Protein AF-E4Z6C3-F1 (afdb_monomer_lite)

Structure (mmCIF, N/CA/C/O backbone):
data_AF-E4Z6C3-F1
#
_entry.id   AF-E4Z6C3-F1
#
loop_
_atom_site.group_PDB
_atom_site.id
_atom_site.type_symbol
_atom_site.label_atom_id
_atom_site.label_alt_id
_atom_site.label_comp_id
_atom_site.label_asym_id
_atom_site.label_entity_id
_atom_site.label_seq_id
_atom_site.pdbx_PDB_ins_code
_atom_site.Cartn_x
_atom_site.Cartn_y
_atom_site.Cartn_z
_atom_site.occupancy
_atom_site.B_iso_or_equiv
_atom_site.auth_seq_id
_atom_site.auth_comp_id
_atom_site.auth_asym_id
_atom_site.auth_atom_id
_atom_site.pdbx_PDB_model_num
ATOM 1 N N . ALA A 1 1 ? -30.823 -21.847 4.954 1.00 68.62 1 ALA A N 1
ATOM 2 C CA . ALA A 1 1 ? -29.746 -21.464 4.025 1.00 68.62 1 ALA A CA 1
ATOM 3 C C . ALA A 1 1 ? -28.559 -22.384 4.267 1.00 68.62 1 ALA A C 1
ATOM 5 O O . ALA A 1 1 ? -28.197 -22.596 5.423 1.00 68.62 1 ALA A O 1
ATOM 6 N N . THR A 1 2 ? -28.013 -22.983 3.214 1.00 79.25 2 THR A N 1
ATOM 7 C CA . THR A 1 2 ? -26.765 -23.749 3.271 1.00 79.25 2 THR A CA 1
ATOM 8 C C . THR A 1 2 ? -25.576 -22.808 3.513 1.00 79.25 2 THR A C 1
ATOM 10 O O . THR A 1 2 ? -25.702 -21.586 3.411 1.00 79.25 2 THR A O 1
ATOM 13 N N . LYS A 1 3 ? -24.405 -23.364 3.854 1.00 75.31 3 LYS A N 1
ATOM 14 C CA . LYS A 1 3 ? -23.158 -22.588 3.976 1.00 75.31 3 LYS A CA 1
ATOM 15 C C . LYS A 1 3 ? -22.870 -21.814 2.685 1.00 75.31 3 LYS A C 1
ATOM 17 O O . LYS A 1 3 ? -22.516 -20.640 2.748 1.00 75.31 3 LYS A O 1
ATOM 22 N N . ASP A 1 4 ? -23.067 -22.458 1.541 1.00 75.88 4 ASP A N 1
ATOM 23 C CA . ASP A 1 4 ? -22.770 -21.872 0.238 1.00 75.88 4 ASP A CA 1
ATOM 24 C C . ASP A 1 4 ? -23.760 -20.761 -0.132 1.00 75.88 4 ASP A C 1
ATOM 26 O O . ASP A 1 4 ? -23.324 -19.736 -0.652 1.00 75.88 4 ASP A O 1
ATOM 30 N N . ASP A 1 5 ? -25.039 -20.879 0.250 1.00 78.25 5 ASP A N 1
ATOM 31 C CA . ASP A 1 5 ? -26.031 -19.805 0.066 1.00 78.25 5 ASP A CA 1
ATOM 32 C C . ASP A 1 5 ? -25.623 -18.529 0.820 1.00 78.25 5 ASP A C 1
ATOM 34 O O . ASP A 1 5 ? -25.708 -17.421 0.293 1.00 78.25 5 ASP A O 1
ATOM 38 N N . ILE A 1 6 ? -25.153 -18.677 2.065 1.00 76.25 6 ILE A N 1
ATOM 39 C CA . ILE A 1 6 ? -24.747 -17.548 2.915 1.00 76.25 6 ILE A CA 1
ATOM 40 C C . ILE A 1 6 ? -23.485 -16.885 2.350 1.00 76.25 6 ILE A C 1
ATOM 42 O O . ILE A 1 6 ? -23.424 -15.661 2.235 1.00 76.25 6 ILE A O 1
ATOM 46 N N . LEU A 1 7 ? -22.484 -17.688 1.971 1.00 76.06 7 LEU A N 1
ATOM 47 C CA . LEU A 1 7 ? -21.234 -17.183 1.397 1.00 76.06 7 LEU A CA 1
ATOM 48 C C . LEU A 1 7 ? -21.455 -16.495 0.045 1.00 76.06 7 LEU A C 1
ATOM 50 O O . LEU A 1 7 ? -20.790 -15.500 -0.250 1.00 76.06 7 LEU A O 1
ATOM 54 N N . HIS A 1 8 ? -22.372 -17.020 -0.769 1.00 78.25 8 HIS A N 1
ATOM 55 C CA . HIS A 1 8 ? -22.728 -16.438 -2.055 1.00 78.25 8 HIS A CA 1
ATOM 56 C C . HIS A 1 8 ? -23.435 -15.090 -1.887 1.00 78.25 8 HIS A C 1
ATOM 58 O O . HIS A 1 8 ? -22.993 -14.109 -2.481 1.00 78.25 8 HIS A O 1
ATOM 64 N N . ASN A 1 9 ? -24.449 -15.014 -1.020 1.00 74.25 9 ASN A N 1
ATOM 65 C CA . ASN A 1 9 ? -25.224 -13.787 -0.804 1.00 74.25 9 ASN A CA 1
ATOM 66 C C . ASN A 1 9 ? -24.396 -12.641 -0.206 1.00 74.25 9 ASN A C 1
ATOM 68 O O . ASN A 1 9 ? -24.657 -11.479 -0.496 1.00 74.25 9 ASN A O 1
ATOM 72 N N . LEU A 1 10 ? -23.377 -12.952 0.597 1.00 71.38 10 LEU A N 1
ATOM 73 C CA . LEU A 1 10 ? -22.497 -11.941 1.190 1.00 71.38 10 LEU A CA 1
ATOM 74 C C . LEU A 1 10 ? -21.319 -11.542 0.279 1.00 71.38 10 LEU A C 1
ATOM 76 O O . LEU A 1 10 ? -20.519 -10.691 0.657 1.00 71.38 10 LEU A O 1
ATOM 80 N N . SER A 1 11 ? -21.186 -12.138 -0.914 1.00 75.50 11 SER A N 1
ATOM 81 C CA . SER A 1 11 ? -20.112 -11.841 -1.881 1.00 75.50 11 SER A CA 1
ATOM 82 C C . SER A 1 11 ? -18.682 -11.955 -1.317 1.00 75.50 11 SER A C 1
ATOM 84 O O . SER A 1 11 ? -17.766 -11.282 -1.778 1.00 75.50 11 SER A O 1
ATOM 86 N N . VAL A 1 12 ? -18.447 -12.834 -0.334 1.00 71.19 12 VAL A N 1
ATOM 87 C CA . VAL A 1 12 ? -17.178 -12.881 0.436 1.00 71.19 12 VAL A CA 1
ATOM 88 C C . VAL A 1 12 ? -16.097 -13.767 -0.219 1.00 71.19 12 VAL A C 1
ATOM 90 O O . VAL A 1 12 ? -15.063 -14.043 0.390 1.00 71.19 12 VAL A O 1
ATOM 93 N N . ARG A 1 13 ? -16.304 -14.244 -1.456 1.00 70.12 13 ARG A N 1
ATOM 94 C CA . ARG A 1 13 ? -15.461 -15.279 -2.092 1.00 70.12 13 ARG A CA 1
ATOM 95 C C . ARG A 1 13 ? -13.977 -14.889 -2.161 1.00 70.12 13 ARG A C 1
ATOM 97 O O . ARG A 1 13 ? -13.629 -13.802 -2.604 1.00 70.12 13 ARG A O 1
ATOM 104 N N . GLY A 1 14 ? -13.104 -15.813 -1.762 1.00 70.81 14 GLY A N 1
ATOM 105 C CA . GLY A 1 14 ? -11.647 -15.703 -1.872 1.00 70.81 14 GLY A CA 1
ATOM 106 C C . GLY A 1 14 ? -10.966 -14.833 -0.811 1.00 70.81 14 GLY A C 1
ATOM 107 O O . GLY A 1 14 ? -9.750 -14.680 -0.860 1.00 70.81 14 GLY A O 1
ATOM 108 N N . SER A 1 15 ? -11.707 -14.272 0.150 1.00 74.44 15 SER A N 1
ATOM 109 C CA . SER A 1 15 ? -11.142 -13.422 1.208 1.00 74.44 15 SER A CA 1
ATOM 110 C C . SER A 1 15 ? -10.954 -14.174 2.534 1.00 74.44 15 SER A C 1
ATOM 112 O O . SER A 1 15 ? -11.618 -15.181 2.792 1.00 74.44 15 SER A O 1
ATOM 114 N N . HIS A 1 16 ? -10.115 -13.646 3.434 1.00 75.62 16 HIS A N 1
ATOM 115 C CA . HIS A 1 16 ? -10.041 -14.115 4.828 1.00 75.62 16 HIS A CA 1
ATOM 116 C C . HIS A 1 16 ? -11.410 -14.087 5.532 1.00 75.62 16 HIS A C 1
ATOM 118 O O . HIS A 1 16 ? -11.692 -14.947 6.365 1.00 75.62 16 HIS A O 1
ATOM 124 N N . GLY A 1 17 ? -12.308 -13.179 5.128 1.00 75.38 17 GLY A N 1
ATOM 125 C CA . GLY A 1 17 ? -13.693 -13.147 5.597 1.00 75.38 17 GLY A CA 1
ATOM 126 C C . GLY A 1 17 ? -14.476 -14.428 5.281 1.00 75.38 17 GLY A C 1
ATOM 127 O O . GLY A 1 17 ? -15.324 -14.827 6.074 1.00 75.38 17 GLY A O 1
ATOM 128 N N . GLN A 1 18 ? -14.168 -15.125 4.178 1.00 81.25 18 GLN A N 1
ATOM 129 C CA . GLN A 1 18 ? -14.834 -16.383 3.820 1.00 81.25 18 GLN A CA 1
ATOM 130 C C . GLN A 1 18 ? -14.448 -17.502 4.782 1.00 81.25 18 GLN A C 1
ATOM 132 O O . GLN A 1 18 ? -15.316 -18.240 5.246 1.00 81.25 18 GLN A O 1
ATOM 137 N N . GLN A 1 19 ? -13.151 -17.630 5.072 1.00 80.56 19 GLN A N 1
ATOM 138 C CA . GLN A 1 19 ? -12.641 -18.615 6.027 1.00 80.56 19 GLN A CA 1
ATOM 139 C C . GLN A 1 19 ? -13.213 -18.340 7.417 1.00 80.56 19 GLN A C 1
ATOM 141 O O . GLN A 1 19 ? -13.703 -19.248 8.079 1.00 80.56 19 GLN A O 1
ATOM 146 N N . TYR A 1 20 ? -13.250 -17.066 7.804 1.00 80.25 20 TYR A N 1
ATOM 147 C CA . TYR A 1 20 ? -13.787 -16.636 9.084 1.00 80.25 20 TYR A CA 1
ATOM 148 C C . TYR A 1 20 ? -15.278 -16.964 9.244 1.00 80.25 20 TYR A C 1
ATOM 150 O O . TYR A 1 20 ? -15.690 -17.603 10.213 1.00 80.25 20 TYR A O 1
ATOM 158 N N . LEU A 1 21 ? -16.092 -16.588 8.257 1.00 83.12 21 LEU A N 1
ATOM 159 C CA . LEU A 1 21 ? -17.524 -16.862 8.257 1.00 83.12 21 LEU A CA 1
ATOM 160 C C . LEU A 1 21 ? -17.819 -18.366 8.191 1.00 83.12 21 LEU A C 1
ATOM 162 O O . LEU A 1 21 ? -18.737 -18.843 8.855 1.00 83.12 21 LEU A O 1
ATOM 166 N N . ALA A 1 22 ? -17.018 -19.132 7.446 1.00 84.00 22 ALA A N 1
ATOM 167 C CA . ALA A 1 22 ? -17.106 -20.587 7.446 1.00 84.00 22 ALA A CA 1
ATOM 168 C C . ALA A 1 22 ? -16.862 -21.171 8.847 1.00 84.00 22 ALA A C 1
ATOM 170 O O . ALA A 1 22 ? -17.633 -22.029 9.279 1.00 84.00 22 ALA A O 1
ATOM 171 N N . SER A 1 23 ? -15.852 -20.676 9.564 1.00 83.69 23 SER A N 1
ATOM 172 C CA . SER A 1 23 ? -15.547 -21.098 10.934 1.00 83.69 23 SER A CA 1
ATOM 173 C C . SER A 1 23 ? -16.640 -20.698 11.926 1.00 83.69 23 SER A C 1
ATOM 175 O O . SER A 1 23 ? -17.006 -21.505 12.777 1.00 83.69 23 SER A O 1
ATOM 177 N N . LEU A 1 24 ? -17.242 -19.512 11.779 1.00 84.00 24 LEU A N 1
ATOM 178 C CA . LEU A 1 24 ? -18.398 -19.100 12.583 1.00 84.00 24 LEU A CA 1
ATOM 179 C C . LEU A 1 24 ? -19.625 -19.990 12.349 1.00 84.00 24 LEU A C 1
ATOM 181 O O . LEU A 1 24 ? -20.312 -20.352 13.304 1.00 84.00 24 LEU A O 1
ATOM 185 N N . ILE A 1 25 ? -19.909 -20.349 11.094 1.00 85.12 25 ILE A N 1
ATOM 186 C CA . ILE A 1 25 ? -21.015 -21.254 10.752 1.00 85.12 25 ILE A CA 1
ATOM 187 C C . ILE A 1 25 ? -20.783 -22.633 11.378 1.00 85.12 25 ILE A C 1
ATOM 189 O O . ILE A 1 25 ? -21.718 -23.215 11.928 1.00 85.12 25 ILE A O 1
ATOM 193 N N . GLU A 1 26 ? -19.550 -23.137 11.337 1.00 85.38 26 GLU A N 1
ATOM 194 C CA . GLU A 1 26 ? -19.209 -24.417 11.959 1.00 85.38 26 GLU A CA 1
ATOM 195 C C . GLU A 1 26 ? -19.322 -24.352 13.486 1.00 85.38 26 GLU A C 1
ATOM 197 O O . GLU A 1 26 ? -19.966 -25.199 14.101 1.00 85.38 26 GLU A O 1
ATOM 202 N N . LEU A 1 27 ? -18.824 -23.277 14.101 1.00 82.56 27 LEU A N 1
ATOM 203 C CA . LEU A 1 27 ? -18.981 -23.038 15.533 1.00 82.56 27 LEU A CA 1
ATOM 204 C C . LEU A 1 27 ? -20.464 -22.980 15.939 1.00 82.56 27 LEU A C 1
ATOM 206 O O . LEU A 1 27 ? -20.856 -23.567 16.945 1.00 82.56 27 LEU A O 1
ATOM 210 N N . LYS A 1 28 ? -21.321 -22.346 15.130 1.00 86.06 28 LYS A N 1
ATOM 211 C CA . LYS A 1 28 ? -22.776 -22.316 15.348 1.00 86.06 28 LYS A CA 1
ATOM 212 C C . LYS A 1 28 ? -23.411 -23.705 15.259 1.00 86.06 28 LYS A C 1
ATOM 214 O O . LYS A 1 28 ? -24.364 -23.962 15.993 1.00 86.06 28 LYS A O 1
ATOM 219 N N . ARG A 1 29 ? -22.897 -24.614 14.423 1.00 84.62 29 ARG A N 1
ATOM 220 C CA . ARG A 1 29 ? -23.359 -26.015 14.390 1.00 84.62 29 ARG A CA 1
ATOM 221 C C . ARG A 1 29 ? -23.018 -26.746 15.685 1.00 84.62 29 ARG A C 1
ATOM 223 O O . ARG A 1 29 ? -23.882 -27.433 16.225 1.00 84.62 29 ARG A O 1
ATOM 230 N N . VAL A 1 30 ? -21.808 -26.544 16.208 1.00 82.88 30 VAL A N 1
ATOM 231 C CA . VAL A 1 30 ? -21.365 -27.134 17.484 1.00 82.88 30 VAL A CA 1
ATOM 232 C C . VAL A 1 30 ? -22.174 -26.575 18.660 1.00 82.88 30 VAL A C 1
ATOM 234 O O . VAL A 1 30 ? -22.659 -27.331 19.500 1.00 82.88 30 VAL A O 1
ATOM 237 N N . MET A 1 31 ? -22.380 -25.257 18.694 1.00 80.06 31 MET A N 1
ATOM 238 C CA . MET A 1 31 ? -23.023 -24.546 19.808 1.00 80.06 31 MET A CA 1
ATOM 239 C C . MET A 1 31 ? -24.562 -24.547 19.756 1.00 80.06 31 MET A C 1
ATOM 241 O O . MET A 1 31 ? -25.207 -24.116 20.715 1.00 80.06 31 MET A O 1
ATOM 245 N N . LYS A 1 32 ? -25.164 -25.020 18.654 1.00 88.69 32 LYS A N 1
ATOM 246 C CA . LYS A 1 32 ? -26.620 -25.122 18.438 1.00 88.69 32 LYS A CA 1
ATOM 247 C C . LYS A 1 32 ? -27.360 -23.829 18.815 1.00 88.69 32 LYS A C 1
ATOM 249 O O . LYS A 1 32 ? -26.956 -22.740 18.402 1.00 88.69 32 LYS A O 1
ATOM 254 N N . ASP A 1 33 ? -28.455 -23.920 19.565 1.00 83.44 33 ASP A N 1
ATOM 255 C CA . ASP A 1 33 ? -29.375 -22.814 19.866 1.00 83.44 33 ASP A CA 1
ATOM 256 C C . ASP A 1 33 ? -28.797 -21.756 20.813 1.00 83.44 33 ASP A C 1
ATOM 258 O O . ASP A 1 33 ? -29.340 -20.655 20.921 1.00 83.44 33 ASP A O 1
ATOM 262 N N . ASN A 1 34 ? -27.649 -22.038 21.434 1.00 84.12 34 ASN A N 1
ATOM 263 C CA . ASN A 1 34 ? -27.008 -21.113 22.363 1.00 84.12 34 ASN A CA 1
ATOM 264 C C . ASN A 1 34 ? -26.248 -19.988 21.659 1.00 84.12 34 ASN A C 1
ATOM 266 O O . ASN A 1 34 ? -25.912 -19.003 22.302 1.00 84.12 34 ASN A O 1
ATOM 270 N N . MET A 1 35 ? -25.986 -20.089 20.356 1.00 87.31 35 MET A N 1
ATOM 271 C CA . MET A 1 35 ? -25.223 -19.082 19.615 1.00 87.31 35 MET A CA 1
ATOM 272 C C . MET A 1 35 ? -26.109 -18.338 18.617 1.00 87.31 35 MET A C 1
ATOM 274 O O . MET A 1 35 ? -26.892 -18.938 17.897 1.00 87.31 35 MET A O 1
ATOM 278 N N . LYS A 1 36 ? -25.977 -17.026 18.503 1.00 88.06 36 LYS A N 1
ATOM 279 C CA . LYS A 1 36 ? -26.636 -16.203 17.491 1.00 88.06 36 LYS A CA 1
ATOM 280 C C . LYS A 1 36 ? -25.559 -15.406 16.773 1.00 88.06 36 LYS A C 1
ATOM 282 O O . LYS A 1 36 ? -24.744 -14.755 17.414 1.00 88.06 36 LYS A O 1
ATOM 287 N N . ILE A 1 37 ? -25.545 -15.479 15.447 1.00 85.62 37 ILE A N 1
ATOM 288 C CA . ILE A 1 37 ? -24.620 -14.711 14.613 1.00 85.62 37 ILE A CA 1
ATOM 289 C C . ILE A 1 37 ? -25.415 -13.569 13.993 1.00 85.62 37 ILE A C 1
ATOM 291 O O . ILE A 1 37 ? -26.421 -13.800 13.325 1.00 85.62 37 ILE A O 1
ATOM 295 N N . LEU A 1 38 ? -24.968 -12.347 14.238 1.00 85.00 38 LEU A N 1
ATOM 296 C CA . LEU A 1 38 ? -25.460 -11.128 13.619 1.00 85.00 38 LEU A CA 1
ATOM 297 C C . LEU A 1 38 ? -24.371 -10.635 12.665 1.00 85.00 38 LEU A C 1
ATOM 299 O O . LEU A 1 38 ? -23.229 -10.433 13.078 1.00 85.00 38 LEU A O 1
ATOM 303 N N . VAL A 1 39 ? -24.719 -10.467 11.393 1.00 81.19 39 VAL A N 1
ATOM 304 C CA . VAL A 1 39 ? -23.825 -9.892 10.384 1.00 81.19 39 VAL A CA 1
ATOM 305 C C . VAL A 1 39 ? -24.268 -8.455 10.157 1.00 81.19 39 VAL A C 1
ATOM 307 O O . VAL A 1 39 ? -25.393 -8.217 9.722 1.00 81.19 39 VAL A O 1
ATOM 310 N N . CYS A 1 40 ? -23.404 -7.503 10.485 1.00 79.69 40 CYS A N 1
ATOM 311 C CA . CYS A 1 40 ? -23.631 -6.086 10.258 1.00 79.69 40 CYS A CA 1
ATOM 312 C C . CYS A 1 40 ? -22.777 -5.652 9.068 1.00 79.69 40 CYS A C 1
ATOM 314 O O . CYS A 1 40 ? -21.553 -5.750 9.114 1.00 79.69 40 CYS A O 1
ATOM 316 N N . CYS A 1 41 ? -23.428 -5.187 8.008 1.00 73.19 41 CYS A N 1
ATOM 317 C CA . CYS A 1 41 ? -22.760 -4.574 6.866 1.00 73.19 41 CYS A CA 1
ATOM 318 C C . CYS A 1 41 ? -22.892 -3.065 7.040 1.00 73.19 41 CYS A C 1
ATOM 320 O O . CYS A 1 41 ? -24.003 -2.582 7.266 1.00 73.19 41 CYS A O 1
ATOM 322 N N . THR A 1 42 ? -21.784 -2.333 6.988 1.00 72.06 42 THR A N 1
ATOM 323 C CA . THR A 1 42 ? -21.841 -0.873 6.915 1.00 72.06 42 THR A CA 1
ATOM 324 C C . THR A 1 42 ? -21.537 -0.470 5.486 1.00 72.06 42 THR A C 1
ATOM 326 O O . THR A 1 42 ? -20.404 -0.636 5.024 1.00 72.06 42 THR A O 1
ATOM 329 N N . ASP A 1 43 ? -22.551 0.041 4.799 1.00 54.06 43 ASP A N 1
ATOM 330 C CA . ASP A 1 43 ? -22.363 0.698 3.515 1.00 54.06 43 ASP A CA 1
ATOM 331 C C . ASP A 1 43 ? -21.734 2.075 3.794 1.00 54.06 43 ASP A C 1
ATOM 333 O O . ASP A 1 43 ? -22.265 2.855 4.581 1.00 54.06 43 ASP A O 1
ATOM 337 N N . ASP A 1 44 ? -20.574 2.334 3.189 1.00 53.47 44 ASP A N 1
ATOM 338 C CA . ASP A 1 44 ? -19.871 3.622 3.144 1.00 53.47 44 ASP A CA 1
ATOM 339 C C . ASP A 1 44 ? -19.419 4.274 4.470 1.00 53.47 44 ASP A C 1
ATOM 341 O O . ASP A 1 44 ? -20.139 5.020 5.134 1.00 53.47 44 ASP A O 1
ATOM 345 N N . ILE A 1 45 ? -18.113 4.162 4.748 1.00 45.78 45 ILE A N 1
ATOM 346 C CA . ILE A 1 45 ? -17.370 5.148 5.549 1.00 45.78 45 ILE A CA 1
ATOM 347 C C . ILE A 1 45 ? -16.332 5.833 4.635 1.00 45.78 45 ILE A C 1
ATOM 349 O O . ILE A 1 45 ? -15.132 5.570 4.701 1.00 45.78 45 ILE A O 1
ATOM 353 N N . GLY A 1 46 ? -16.794 6.715 3.740 1.00 54.50 46 GLY A N 1
ATOM 354 C CA . GLY A 1 46 ? -15.938 7.620 2.951 1.00 54.50 46 GLY A CA 1
ATOM 355 C C . GLY A 1 46 ? -15.329 7.053 1.653 1.00 54.50 46 GLY A C 1
ATOM 356 O O . GLY A 1 46 ? -15.870 6.151 1.027 1.00 54.50 46 GLY A O 1
ATOM 357 N N . PHE A 1 47 ? -14.200 7.630 1.210 1.00 44.03 47 PHE A N 1
ATOM 358 C CA . PHE A 1 47 ? -13.596 7.415 -0.124 1.00 44.03 47 PHE A CA 1
ATOM 359 C C . PHE A 1 47 ? -13.015 6.009 -0.385 1.00 44.03 47 PHE A C 1
ATOM 361 O O . PHE A 1 47 ? -12.616 5.713 -1.513 1.00 44.03 47 PHE A O 1
ATOM 368 N N . TYR A 1 48 ? -12.969 5.127 0.615 1.00 46.03 48 TYR A N 1
ATOM 369 C CA . TYR A 1 48 ? -12.491 3.755 0.449 1.00 46.03 48 TYR A CA 1
ATOM 370 C C . TYR A 1 48 ? -13.680 2.799 0.315 1.00 46.03 48 TYR A C 1
ATOM 372 O O . TYR A 1 48 ? -14.278 2.400 1.309 1.00 46.03 48 TYR A O 1
ATOM 380 N N . ARG A 1 49 ? -13.985 2.381 -0.922 1.00 49.19 49 ARG A N 1
ATOM 381 C CA . ARG A 1 49 ? -14.971 1.327 -1.236 1.00 49.19 49 ARG A CA 1
ATOM 382 C C . ARG A 1 49 ? -14.487 -0.062 -0.796 1.00 49.19 49 ARG A C 1
ATOM 384 O O . ARG A 1 49 ? -14.236 -0.937 -1.623 1.00 49.19 49 ARG A O 1
ATOM 391 N N . LYS A 1 50 ? -14.311 -0.278 0.503 1.00 56.78 50 LYS A N 1
ATOM 392 C CA . LYS A 1 50 ? -14.223 -1.623 1.073 1.00 56.78 50 LYS A CA 1
ATOM 393 C C . LYS A 1 50 ? -15.415 -1.801 1.990 1.00 56.78 50 LYS A C 1
ATOM 395 O O . LYS A 1 50 ? -15.505 -1.120 3.003 1.00 56.78 50 LYS A O 1
ATOM 400 N N . ASN A 1 51 ? -16.302 -2.723 1.626 1.00 61.19 51 ASN A N 1
ATOM 401 C CA . ASN A 1 51 ? -17.400 -3.148 2.484 1.00 61.19 51 ASN A CA 1
ATOM 402 C C . ASN A 1 51 ? -16.806 -3.598 3.829 1.00 61.19 51 ASN A C 1
ATOM 404 O O . ASN A 1 51 ? -16.104 -4.614 3.901 1.00 61.19 51 ASN A O 1
ATOM 408 N N . GLN A 1 52 ? -17.024 -2.800 4.874 1.00 69.62 52 GLN A N 1
ATOM 409 C CA . GLN A 1 52 ? -16.706 -3.192 6.239 1.00 69.62 52 GLN A CA 1
ATOM 410 C C . GLN A 1 52 ? -17.839 -4.078 6.742 1.00 69.62 52 GLN A C 1
ATOM 412 O O . GLN A 1 52 ? -19.022 -3.736 6.654 1.00 69.62 52 GLN A O 1
ATOM 417 N N . PHE A 1 53 ? -17.457 -5.249 7.234 1.00 72.75 53 PHE A N 1
ATOM 418 C CA . PHE A 1 53 ? -18.377 -6.206 7.819 1.00 72.75 53 PHE A CA 1
ATOM 419 C C . PHE A 1 53 ? -17.977 -6.403 9.268 1.00 72.75 53 PHE A C 1
ATOM 421 O O . PHE A 1 53 ? -16.836 -6.767 9.555 1.00 72.75 53 PHE A O 1
ATOM 428 N N . PHE A 1 54 ? -18.942 -6.224 10.162 1.00 81.44 54 PHE A N 1
ATOM 429 C CA . PHE A 1 54 ? -18.793 -6.588 11.557 1.00 81.44 54 PHE A CA 1
ATOM 430 C C . PHE A 1 54 ? -19.602 -7.845 11.830 1.00 81.44 54 PHE A C 1
ATOM 432 O O . PHE A 1 54 ? -20.794 -7.918 11.519 1.00 81.44 54 PHE A O 1
ATOM 439 N N . PHE A 1 55 ? -18.968 -8.838 12.445 1.00 82.62 55 PHE A N 1
ATOM 440 C CA . PHE A 1 55 ? -19.685 -10.000 12.957 1.00 82.62 55 PHE A CA 1
ATOM 441 C C . PHE A 1 55 ? -19.879 -9.816 14.453 1.00 82.62 55 PHE A C 1
ATOM 443 O O . PHE A 1 55 ? -18.916 -9.636 15.195 1.00 82.62 55 PHE A O 1
ATOM 450 N N . ILE A 1 56 ? -21.130 -9.868 14.901 1.00 86.50 56 ILE A N 1
ATOM 451 C CA . ILE A 1 56 ? -21.466 -9.909 16.319 1.00 86.50 56 ILE A CA 1
ATOM 452 C C . ILE A 1 56 ? -21.967 -11.315 16.621 1.00 86.50 56 ILE A C 1
ATOM 454 O O . ILE A 1 56 ? -23.027 -11.733 16.158 1.00 86.50 56 ILE A O 1
ATOM 458 N N . VAL A 1 57 ? -21.199 -12.056 17.408 1.00 85.62 57 VAL A N 1
ATOM 459 C CA . VAL A 1 57 ? -21.581 -13.384 17.884 1.00 85.62 57 VAL A CA 1
ATOM 460 C C . VAL A 1 57 ? -22.082 -13.253 19.309 1.00 85.62 57 VAL A C 1
ATOM 462 O O . VAL A 1 57 ? -21.343 -12.835 20.191 1.00 85.62 57 VAL A O 1
ATOM 465 N N . GLU A 1 58 ? -23.335 -13.618 19.538 1.00 89.31 58 GLU A N 1
ATOM 466 C CA . GLU A 1 58 ? -23.959 -13.660 20.855 1.00 89.31 58 GLU A CA 1
ATOM 467 C C . GLU A 1 58 ? -24.090 -15.116 21.306 1.00 89.31 58 GLU A C 1
ATOM 469 O O . GLU A 1 58 ? -24.786 -15.899 20.669 1.00 89.31 58 GLU A O 1
ATOM 474 N N . ILE A 1 59 ? -23.443 -15.493 22.403 1.00 87.69 59 ILE A N 1
ATOM 475 C CA . ILE A 1 59 ? -23.522 -16.837 22.979 1.00 87.69 59 ILE A CA 1
ATOM 476 C C . ILE A 1 59 ? -24.238 -16.730 24.318 1.00 87.69 59 ILE A C 1
ATOM 478 O O . ILE A 1 59 ? -23.703 -16.141 25.258 1.00 87.69 59 ILE A O 1
ATOM 482 N N . LYS A 1 60 ? -25.449 -17.281 24.405 1.00 87.69 60 LYS A N 1
ATOM 483 C CA . LYS A 1 60 ? -26.155 -17.469 25.671 1.00 87.69 60 LYS A CA 1
ATOM 484 C C . LYS A 1 60 ? -25.367 -18.458 26.507 1.00 87.69 60 LYS A C 1
ATOM 486 O O . LYS A 1 60 ? -25.112 -19.569 26.049 1.00 87.69 60 LYS A O 1
ATOM 491 N N . GLU A 1 61 ? -24.985 -18.041 27.705 1.00 87.44 61 GLU A N 1
ATOM 492 C CA . GLU A 1 61 ? -24.263 -18.921 28.602 1.00 87.44 61 GLU A CA 1
ATOM 493 C C . GLU A 1 61 ? -24.494 -18.613 30.075 1.00 87.44 61 GLU A C 1
ATOM 495 O O . GLU A 1 61 ? -24.761 -17.474 30.460 1.00 87.44 61 GLU A O 1
ATOM 500 N N . THR A 1 62 ? -24.358 -19.643 30.906 1.00 85.25 62 THR A N 1
ATOM 501 C CA . THR A 1 62 ? -24.351 -19.520 32.362 1.00 85.25 62 THR A CA 1
ATOM 502 C C . THR A 1 62 ? -22.923 -19.608 32.898 1.00 85.25 62 THR A C 1
ATOM 504 O O . THR A 1 62 ? -22.300 -20.663 32.848 1.00 85.25 62 THR A O 1
ATOM 507 N N . ILE A 1 63 ? -22.408 -18.510 33.456 1.00 82.88 63 ILE A N 1
ATOM 508 C CA . ILE A 1 63 ? -21.069 -18.448 34.063 1.00 82.88 63 ILE A CA 1
ATOM 509 C C . ILE A 1 63 ? -21.228 -18.317 35.580 1.00 82.88 63 ILE A C 1
ATOM 511 O O . ILE A 1 63 ? -21.876 -17.385 36.047 1.00 82.88 63 ILE A O 1
ATOM 515 N N . CYS A 1 64 ? -20.661 -19.235 36.373 1.00 80.31 64 CYS A N 1
ATOM 516 C CA . CYS A 1 64 ? -20.813 -19.248 37.841 1.00 80.31 64 CYS A CA 1
ATOM 517 C C . CYS A 1 64 ? -22.283 -19.213 38.331 1.00 80.31 64 CYS A C 1
ATOM 519 O O . CYS A 1 64 ? -22.580 -18.580 39.341 1.00 80.31 64 CYS A O 1
ATOM 521 N N . SER A 1 65 ? -23.200 -19.912 37.651 1.00 80.88 65 SER A N 1
ATOM 522 C CA . SER A 1 65 ? -24.663 -19.870 37.896 1.00 80.88 65 SER A CA 1
ATOM 523 C C . SER A 1 65 ? -25.362 -18.567 37.482 1.00 80.88 65 SER A C 1
ATOM 525 O O . SER A 1 65 ? -26.539 -18.380 37.786 1.00 80.88 65 SER A O 1
ATOM 527 N N . PHE A 1 66 ? -24.673 -17.670 36.771 1.00 77.25 66 PHE A N 1
ATOM 528 C CA . PHE A 1 66 ? -25.249 -16.423 36.277 1.00 77.25 66 PHE A CA 1
ATOM 529 C C . PHE A 1 66 ? -25.532 -16.513 34.777 1.00 77.25 66 PHE A C 1
ATOM 531 O O . PHE A 1 66 ? -24.583 -16.576 33.989 1.00 77.25 66 PHE A O 1
ATOM 538 N N . PRO A 1 67 ? -26.812 -16.537 34.364 1.00 83.31 67 PRO A N 1
ATOM 539 C CA . PRO A 1 67 ? -27.163 -16.504 32.955 1.00 83.31 67 PRO A CA 1
ATOM 540 C C . PRO A 1 67 ? -26.796 -15.144 32.351 1.00 83.31 67 PRO A C 1
ATOM 542 O O . PRO A 1 67 ? -26.979 -14.086 32.962 1.00 83.31 67 PRO A O 1
ATOM 545 N N . GLY A 1 68 ? -26.270 -15.180 31.135 1.00 86.81 68 GLY A N 1
ATOM 546 C CA . GLY A 1 68 ? -25.888 -13.997 30.388 1.00 86.81 68 GLY A CA 1
ATOM 547 C C . GLY A 1 68 ? -25.611 -14.300 28.923 1.00 86.81 68 GLY A C 1
ATOM 548 O O . GLY A 1 68 ? -25.904 -15.379 28.408 1.00 86.81 68 GLY A O 1
ATOM 549 N N . VAL A 1 69 ? -25.056 -13.308 28.240 1.00 86.25 69 VAL A N 1
ATOM 550 C CA . VAL A 1 69 ? -24.695 -13.368 26.828 1.00 86.25 69 VAL A CA 1
ATOM 551 C C . VAL A 1 69 ? -23.251 -12.916 26.672 1.00 86.25 69 VAL A C 1
ATOM 553 O O . VAL A 1 69 ? -22.911 -11.775 26.990 1.00 86.25 69 VAL A O 1
ATOM 556 N N . ILE A 1 70 ? -22.405 -13.796 26.147 1.00 85.69 70 ILE A N 1
ATOM 557 C CA . ILE A 1 70 ? -21.077 -13.438 25.650 1.00 85.69 70 ILE A CA 1
ATOM 558 C C . ILE A 1 70 ? -21.275 -12.818 24.267 1.00 85.69 70 ILE A C 1
ATOM 560 O O . ILE A 1 70 ? -21.755 -13.492 23.360 1.00 85.69 70 ILE A O 1
ATOM 564 N N . LYS A 1 71 ? -20.925 -11.546 24.092 1.00 86.19 71 LYS A N 1
ATOM 565 C CA . LYS A 1 71 ? -20.837 -10.897 22.785 1.00 86.19 71 LYS A CA 1
ATOM 566 C C . LYS A 1 71 ? -19.389 -10.863 22.331 1.00 86.19 71 LYS A C 1
ATOM 568 O O . LYS A 1 71 ? -18.540 -10.349 23.053 1.00 86.19 71 LYS A O 1
ATOM 573 N N . MET A 1 72 ? -19.129 -11.369 21.138 1.00 86.00 72 MET A N 1
ATOM 574 C CA . MET A 1 72 ? -17.847 -11.251 20.452 1.00 86.00 72 MET A CA 1
ATOM 575 C C . MET A 1 72 ? -18.061 -10.349 19.243 1.00 86.00 72 MET A C 1
ATOM 577 O O . MET A 1 72 ? -18.977 -10.596 18.459 1.00 86.00 72 MET A O 1
ATOM 581 N N . ILE A 1 73 ? -17.262 -9.295 19.121 1.00 84.06 73 ILE A N 1
ATOM 582 C CA . ILE A 1 73 ? -17.325 -8.354 18.002 1.00 84.06 73 ILE A CA 1
ATOM 583 C C . ILE A 1 73 ? -16.058 -8.526 17.176 1.00 84.06 73 ILE A C 1
ATOM 585 O O . ILE A 1 73 ? -14.951 -8.421 17.711 1.00 84.06 73 ILE A O 1
ATOM 589 N N . PHE A 1 74 ? -16.253 -8.780 15.888 1.00 80.88 74 PHE A N 1
ATOM 590 C CA . PHE A 1 74 ? -15.198 -8.995 14.909 1.00 80.88 74 PHE A CA 1
ATOM 591 C C . PHE A 1 74 ? -15.245 -7.908 13.852 1.00 80.88 74 PHE A C 1
ATOM 593 O O . PHE A 1 74 ? -16.305 -7.684 13.271 1.00 80.88 74 PHE A O 1
ATOM 600 N N . ASP A 1 75 ? -14.101 -7.287 13.599 1.00 79.38 75 ASP A N 1
ATOM 601 C CA . ASP A 1 75 ? -13.882 -6.363 12.491 1.00 79.38 75 ASP A CA 1
ATOM 602 C C . ASP A 1 75 ? -13.152 -7.109 11.360 1.00 79.38 75 ASP A C 1
ATOM 604 O O . ASP A 1 75 ? -12.200 -7.853 11.609 1.00 79.38 75 ASP A O 1
ATOM 608 N N . ASN A 1 76 ? -13.618 -6.959 10.118 1.00 72.50 76 ASN A N 1
ATOM 609 C CA . ASN A 1 76 ? -12.995 -7.580 8.950 1.00 72.50 76 ASN A CA 1
ATOM 610 C C . ASN A 1 76 ? -11.719 -6.867 8.474 1.00 72.50 76 ASN A C 1
ATOM 612 O O . ASN A 1 76 ? -11.027 -7.400 7.608 1.00 72.50 76 ASN A O 1
ATOM 616 N N . ILE A 1 77 ? -11.416 -5.674 8.985 1.00 71.94 77 ILE A N 1
ATOM 617 C CA . ILE A 1 77 ? -10.167 -4.960 8.703 1.00 71.94 77 ILE A CA 1
ATOM 618 C C . ILE A 1 77 ? -9.082 -5.416 9.669 1.00 71.94 77 ILE A C 1
ATOM 620 O O . ILE A 1 77 ? -7.970 -5.745 9.254 1.00 71.94 77 ILE A O 1
ATOM 624 N N . GLU A 1 78 ? -9.418 -5.478 10.953 1.00 67.38 78 GLU A N 1
ATOM 625 C CA . GLU A 1 78 ? -8.499 -5.847 12.021 1.00 67.38 78 GLU A CA 1
ATOM 626 C C . GLU A 1 78 ? -8.792 -7.272 12.498 1.00 67.38 78 GLU A C 1
ATOM 628 O O . GLU A 1 78 ? -9.297 -7.491 13.598 1.00 67.38 78 GLU A O 1
ATOM 633 N N . PHE A 1 79 ? -8.407 -8.269 11.690 1.00 62.84 79 PHE A N 1
ATOM 634 C CA . PHE A 1 79 ? -8.546 -9.708 11.993 1.00 62.84 79 PHE A CA 1
ATOM 635 C C . PHE A 1 79 ? -7.890 -10.172 13.316 1.00 62.84 79 PHE A C 1
ATOM 637 O O . PHE A 1 79 ? -7.960 -11.352 13.656 1.00 62.84 79 PHE A O 1
ATOM 644 N N . HIS A 1 80 ? -7.251 -9.262 14.053 1.00 61.78 80 HIS A N 1
ATOM 645 C CA . HIS A 1 80 ? -6.554 -9.496 15.314 1.00 61.78 80 HIS A CA 1
ATOM 646 C C . HIS A 1 80 ? -7.248 -8.854 16.525 1.00 61.78 80 HIS A C 1
ATOM 648 O O . HIS A 1 80 ? -6.905 -9.191 17.657 1.00 61.78 80 HIS A O 1
ATOM 654 N N . MET A 1 81 ? -8.206 -7.934 16.337 1.00 55.84 81 MET A N 1
ATOM 655 C CA . MET A 1 81 ? -8.880 -7.295 17.468 1.00 55.84 81 MET A CA 1
ATOM 656 C C . MET A 1 81 ? -10.288 -7.855 17.645 1.00 55.84 81 MET A C 1
ATOM 658 O O . MET A 1 81 ? -11.171 -7.724 16.798 1.00 55.84 81 MET A O 1
ATOM 662 N N . HIS A 1 82 ? -10.492 -8.522 18.776 1.00 67.88 82 HIS A N 1
ATOM 663 C CA . HIS A 1 82 ? -11.757 -9.146 19.128 1.00 67.88 82 HIS A CA 1
ATOM 664 C C . HIS A 1 82 ? -12.238 -8.534 20.437 1.00 67.88 82 HIS A C 1
ATOM 666 O O . HIS A 1 82 ? -11.605 -8.683 21.481 1.00 67.88 82 HIS A O 1
ATOM 672 N N . LYS A 1 83 ? -13.360 -7.811 20.403 1.00 79.62 83 LYS A N 1
ATOM 673 C CA . LYS A 1 83 ? -13.952 -7.293 21.639 1.00 79.62 83 LYS A CA 1
ATOM 674 C C . LYS A 1 83 ? -14.878 -8.356 22.210 1.00 79.62 83 LYS A C 1
ATOM 676 O O . LYS A 1 83 ? -15.895 -8.677 21.598 1.00 79.62 83 LYS A O 1
ATOM 681 N N . PHE A 1 84 ? -14.544 -8.864 23.392 1.00 80.19 84 PHE A N 1
ATOM 682 C CA . PHE A 1 84 ? -15.433 -9.718 24.166 1.00 80.19 84 PHE A CA 1
ATOM 683 C C . PHE A 1 84 ? -16.184 -8.879 25.207 1.00 80.19 84 PHE A C 1
ATOM 685 O O . PHE A 1 84 ? -15.635 -7.996 25.866 1.00 80.19 84 PHE A O 1
ATOM 692 N N . GLN A 1 85 ? -17.477 -9.133 25.352 1.00 82.00 85 GLN A N 1
ATOM 693 C CA . GLN A 1 85 ? -18.312 -8.518 26.378 1.00 82.00 85 GLN A CA 1
ATOM 694 C C . GLN A 1 85 ? -19.175 -9.602 27.005 1.00 82.00 85 GLN A C 1
ATOM 696 O O . GLN A 1 85 ? -19.823 -10.351 26.284 1.00 82.00 85 GLN A O 1
ATOM 701 N N . PHE A 1 86 ? -19.248 -9.664 28.332 1.00 80.50 86 PHE A N 1
ATOM 702 C CA . PHE A 1 86 ? -20.263 -10.478 28.996 1.00 80.50 86 PHE A CA 1
ATOM 703 C C . PHE A 1 86 ? -21.373 -9.564 29.502 1.00 80.50 86 PHE A C 1
ATOM 705 O O . PHE A 1 86 ? -21.121 -8.623 30.260 1.00 80.50 86 PHE A O 1
ATOM 712 N N . LYS A 1 87 ? -22.601 -9.821 29.049 1.00 79.81 87 LYS A N 1
ATOM 713 C CA . LYS A 1 87 ? -23.800 -9.104 29.483 1.00 79.81 87 LYS A CA 1
ATOM 714 C C . LYS A 1 87 ? -24.638 -10.021 30.349 1.00 79.81 87 LYS A C 1
ATOM 716 O O . LYS A 1 87 ? -25.090 -11.060 29.877 1.00 79.81 87 LYS A O 1
ATOM 721 N N . PHE A 1 88 ? -24.844 -9.636 31.601 1.00 77.44 88 PHE A N 1
ATOM 722 C CA . PHE A 1 88 ? -25.720 -10.377 32.502 1.00 77.44 88 PHE A CA 1
ATOM 723 C C . PHE A 1 88 ? -27.176 -10.241 32.061 1.00 77.44 88 PHE A C 1
ATOM 725 O O . PHE A 1 88 ? -27.576 -9.193 31.545 1.00 77.44 88 PHE A O 1
ATOM 732 N N . ASP A 1 89 ? -27.972 -11.278 32.306 1.00 76.31 89 ASP A N 1
ATOM 733 C CA . ASP A 1 89 ? -29.423 -11.151 32.238 1.00 76.31 89 ASP A CA 1
ATOM 734 C C . ASP A 1 89 ? -29.891 -10.144 33.302 1.00 76.31 89 ASP A C 1
ATOM 736 O O . ASP A 1 89 ? -29.531 -10.261 34.479 1.00 76.31 89 ASP A O 1
ATOM 740 N N . LYS A 1 90 ? -30.679 -9.145 32.889 1.00 68.12 90 LYS A N 1
ATOM 741 C CA . LYS A 1 90 ? -31.193 -8.072 33.750 1.00 68.12 90 LYS A CA 1
ATOM 742 C C . LYS A 1 90 ? -32.027 -8.623 34.907 1.00 68.12 90 LYS A C 1
ATOM 744 O O . LYS A 1 90 ? -32.041 -8.035 35.988 1.00 68.12 90 LYS A O 1
ATOM 749 N N . GLU A 1 91 ? -32.707 -9.745 34.694 1.00 69.38 91 GLU A N 1
ATOM 750 C CA . GLU A 1 91 ? -33.542 -10.366 35.722 1.00 69.38 91 GLU A CA 1
ATOM 751 C C . GLU A 1 91 ? -32.732 -11.193 36.724 1.00 69.38 91 GLU A C 1
ATOM 753 O O . GLU A 1 91 ? -33.221 -11.496 37.817 1.00 69.38 91 GLU A O 1
ATOM 758 N N . SER A 1 92 ? -31.469 -11.500 36.408 1.00 70.81 92 SER A N 1
ATOM 759 C CA . SER A 1 92 ? -30.613 -12.258 37.311 1.00 70.81 92 SER A CA 1
ATOM 760 C C . SER A 1 92 ? -30.393 -11.502 38.625 1.00 70.81 92 SER A C 1
ATOM 762 O O . SER A 1 92 ? -30.138 -10.294 38.661 1.00 70.81 92 SER A O 1
ATOM 764 N N . ARG A 1 93 ? -30.433 -12.238 39.742 1.00 70.12 93 ARG A N 1
ATOM 765 C CA . ARG A 1 93 ? -30.119 -11.709 41.080 1.00 70.12 93 ARG A CA 1
ATOM 766 C C . ARG A 1 93 ? -28.778 -10.964 41.097 1.00 70.12 93 ARG A C 1
ATOM 768 O O . ARG A 1 93 ? -28.632 -9.981 41.810 1.00 70.12 93 ARG A O 1
ATOM 775 N N . PHE A 1 94 ? -27.817 -11.402 40.286 1.00 66.94 94 PHE A N 1
ATOM 776 C CA . PHE A 1 94 ? -26.499 -10.785 40.181 1.00 66.94 94 PHE A CA 1
ATOM 777 C C . PHE A 1 94 ? -26.498 -9.454 39.446 1.00 66.94 94 PHE A C 1
ATOM 779 O O . PHE A 1 94 ? -25.814 -8.544 39.893 1.00 66.94 94 PHE A O 1
ATOM 786 N N . ALA A 1 95 ? -27.280 -9.299 38.375 1.00 66.12 95 ALA A N 1
ATOM 787 C CA . ALA A 1 95 ? -27.453 -7.995 37.742 1.00 66.12 95 ALA A CA 1
ATOM 788 C C . ALA A 1 95 ? -28.058 -6.983 38.727 1.00 66.12 95 ALA A C 1
ATOM 790 O O . ALA A 1 95 ? -27.601 -5.845 38.784 1.00 66.12 95 ALA A O 1
ATOM 791 N N . LYS A 1 96 ? -29.008 -7.416 39.570 1.00 68.62 96 LYS A N 1
ATOM 792 C CA . LYS A 1 96 ? -29.567 -6.591 40.656 1.00 68.62 96 LYS A CA 1
ATOM 793 C C . LYS A 1 96 ? -28.514 -6.246 41.717 1.00 68.62 96 LYS A C 1
ATOM 795 O O . LYS A 1 96 ? -28.331 -5.073 42.020 1.00 68.62 96 LYS A O 1
ATOM 800 N N . LEU A 1 97 ? -27.756 -7.228 42.203 1.00 67.62 97 LEU A N 1
ATOM 801 C CA . LEU A 1 97 ? -26.651 -7.010 43.148 1.00 67.62 97 LEU A CA 1
ATOM 802 C C . LEU A 1 97 ? -25.609 -6.032 42.592 1.00 67.62 97 LEU A C 1
ATOM 804 O O . LEU A 1 97 ? -25.231 -5.058 43.238 1.00 67.62 97 LEU A O 1
ATOM 808 N N . TRP A 1 98 ? -25.167 -6.269 41.359 1.00 67.38 98 TRP A N 1
ATOM 809 C CA . TRP A 1 98 ? -24.182 -5.440 40.678 1.00 67.38 98 TRP A CA 1
ATOM 810 C C . TRP A 1 98 ? -24.704 -4.021 40.471 1.00 67.38 98 TRP A C 1
ATOM 812 O O . TRP A 1 98 ? -23.977 -3.070 40.740 1.00 67.38 98 TRP A O 1
ATOM 822 N N . SER A 1 99 ? -25.975 -3.876 40.075 1.00 63.44 99 SER A N 1
ATOM 823 C CA . SER A 1 99 ? -26.628 -2.574 39.928 1.00 63.44 99 SER A CA 1
ATOM 824 C C . SER A 1 99 ? -26.587 -1.761 41.207 1.00 63.44 99 SER A C 1
ATOM 826 O O . SER A 1 99 ? -26.210 -0.601 41.153 1.00 63.44 99 SER A O 1
ATOM 828 N N . GLN A 1 100 ? -26.897 -2.389 42.343 1.00 64.31 100 GLN A N 1
ATOM 829 C CA . GLN A 1 100 ? -26.920 -1.749 43.654 1.00 64.31 100 GLN A CA 1
ATOM 830 C C . GLN A 1 100 ? -25.507 -1.363 44.102 1.00 64.31 100 GLN A C 1
ATOM 832 O O . GLN A 1 100 ? -25.298 -0.313 44.705 1.00 64.31 100 GLN A O 1
ATOM 837 N N . THR A 1 101 ? -24.513 -2.184 43.751 1.00 60.91 101 THR A N 1
ATOM 838 C CA . THR A 1 101 ? -23.112 -1.901 44.080 1.00 60.91 101 THR A CA 1
ATOM 839 C C . THR A 1 101 ? -22.542 -0.766 43.216 1.00 60.91 101 THR A C 1
ATOM 841 O O . THR A 1 101 ? -21.797 0.071 43.716 1.00 60.91 101 THR A O 1
ATOM 844 N N . GLU A 1 102 ? -22.901 -0.701 41.927 1.00 55.59 102 GLU A N 1
ATOM 845 C CA . GLU A 1 102 ? -22.481 0.372 41.012 1.00 55.59 102 GLU A CA 1
ATOM 846 C C . GLU A 1 102 ? -23.282 1.669 41.174 1.00 55.59 102 GLU A C 1
ATOM 848 O O . GLU A 1 102 ? -22.714 2.744 40.985 1.00 55.59 102 GLU A O 1
ATOM 853 N N . SER A 1 103 ? -24.569 1.610 41.529 1.00 50.72 103 SER A N 1
ATOM 854 C CA . SER A 1 103 ? -25.385 2.798 41.816 1.00 50.72 103 SER A CA 1
ATOM 855 C C . SER A 1 103 ? -24.868 3.532 43.048 1.00 50.72 103 SER A C 1
ATOM 857 O O . SER A 1 103 ? -24.820 4.758 43.053 1.00 50.72 103 SER A O 1
ATOM 859 N N . ASN A 1 104 ? -24.349 2.791 44.033 1.00 45.56 104 ASN A N 1
ATOM 860 C CA . ASN A 1 104 ? -23.618 3.363 45.165 1.00 45.56 104 ASN A CA 1
ATOM 861 C C . ASN A 1 104 ? -22.272 4.002 44.757 1.00 45.56 104 ASN A C 1
ATOM 863 O O . ASN A 1 104 ? -21.672 4.704 45.560 1.00 45.56 104 ASN A O 1
ATOM 867 N N . MET A 1 105 ? -21.807 3.803 43.514 1.00 40.53 105 MET A N 1
ATOM 868 C CA . MET A 1 105 ? -20.616 4.444 42.936 1.00 40.53 105 MET A CA 1
ATOM 869 C C . MET A 1 105 ? -20.926 5.510 41.864 1.00 40.53 105 MET A C 1
ATOM 871 O O . MET A 1 105 ? -19.996 6.149 41.367 1.00 40.53 105 MET A O 1
ATOM 875 N N . LYS A 1 106 ? -22.189 5.724 41.459 1.00 45.19 106 LYS A N 1
ATOM 876 C CA . LYS A 1 106 ? -22.543 6.660 40.373 1.00 45.19 106 LYS A CA 1
ATOM 877 C C . LYS A 1 106 ? -23.798 7.488 40.671 1.00 45.19 106 LYS A C 1
ATOM 879 O O . LYS A 1 106 ? -24.906 7.093 40.331 1.00 45.19 106 LYS A O 1
ATOM 884 N N . SER A 1 107 ? -23.594 8.727 41.123 1.00 44.19 107 SER A N 1
ATOM 885 C CA . SER A 1 107 ? -24.567 9.830 41.051 1.00 44.19 107 SER A CA 1
ATOM 886 C C . SER A 1 107 ? -24.518 10.546 39.682 1.00 44.19 107 SER A C 1
ATOM 888 O O . SER A 1 107 ? -24.233 11.741 39.604 1.00 44.19 107 SER A O 1
ATOM 890 N N . LEU A 1 108 ? -24.719 9.821 38.575 1.00 42.91 108 LEU A N 1
ATOM 891 C CA . LEU A 1 108 ? -24.594 10.372 37.207 1.00 42.91 108 LEU A CA 1
ATOM 892 C C . LEU A 1 108 ? -25.873 10.290 36.357 1.00 42.91 108 LEU A C 1
ATOM 894 O O . LEU A 1 108 ? -25.848 10.628 35.176 1.00 42.91 108 LEU A O 1
ATOM 898 N N . GLU A 1 109 ? -27.011 9.921 36.946 1.00 42.31 109 GLU A N 1
ATOM 899 C CA . GLU A 1 109 ? -28.311 9.981 36.256 1.00 42.31 109 GLU A CA 1
ATOM 900 C C . GLU A 1 109 ? -28.800 11.424 36.005 1.00 42.31 109 GLU A C 1
ATOM 902 O O . GLU A 1 109 ? -29.689 11.642 35.186 1.00 42.31 109 GLU A O 1
ATOM 907 N N . SER A 1 110 ? -28.166 12.436 36.608 1.00 47.22 110 SER A N 1
ATOM 908 C CA . SER A 1 110 ? -28.509 13.855 36.429 1.00 47.22 110 SER A CA 1
ATOM 909 C C . SER A 1 110 ? -28.111 14.465 35.072 1.00 47.22 110 SER A C 1
ATOM 911 O O . SER A 1 110 ? -28.430 15.624 34.824 1.00 47.22 110 SER A O 1
ATOM 913 N N . LEU A 1 111 ? -27.450 13.720 34.173 1.00 44.59 111 LEU A N 1
ATOM 914 C CA . LEU A 1 111 ? -26.955 14.230 32.878 1.00 44.59 111 LEU A CA 1
ATOM 915 C C . LEU A 1 111 ? -27.673 13.659 31.638 1.00 44.59 111 LEU A C 1
ATOM 917 O O . LEU A 1 111 ? -27.183 13.804 30.520 1.00 44.59 111 LEU A O 1
ATOM 921 N N . GLY A 1 112 ? -28.828 13.005 31.797 1.00 37.78 112 GLY A N 1
ATOM 922 C CA . GLY A 1 112 ? -29.684 12.624 30.659 1.00 37.78 112 GLY A CA 1
ATOM 923 C C . GLY A 1 112 ? -29.154 11.489 29.767 1.00 37.78 112 GLY A C 1
ATOM 924 O O . GLY A 1 112 ? -29.715 11.225 28.702 1.00 37.78 112 GLY A O 1
ATOM 925 N N . VAL A 1 113 ? -28.103 10.779 30.186 1.00 37.91 113 VAL A N 1
ATOM 926 C CA . VAL A 1 113 ? -27.607 9.590 29.478 1.00 37.91 113 VAL A CA 1
ATOM 927 C C . VAL A 1 113 ? -28.528 8.412 29.795 1.00 37.91 113 VAL A C 1
ATOM 929 O O . VAL A 1 113 ? -28.513 7.887 30.907 1.00 37.91 113 VAL A O 1
ATOM 932 N N . LYS A 1 114 ? -29.331 7.974 28.817 1.00 38.41 114 LYS A N 1
ATOM 933 C CA . LYS A 1 114 ? -30.147 6.755 28.946 1.00 38.41 114 LYS A CA 1
ATOM 934 C C . LYS A 1 114 ? -29.225 5.560 29.209 1.00 38.41 114 LYS A C 1
ATOM 936 O O . LYS A 1 114 ? -28.390 5.223 28.368 1.00 38.41 114 LYS A O 1
ATOM 941 N N . SER A 1 115 ? -29.357 4.932 30.374 1.00 45.69 115 SER A N 1
ATOM 942 C CA . SER A 1 115 ? -28.568 3.758 30.741 1.00 45.69 115 SER A CA 1
ATOM 943 C C . SER A 1 115 ? -28.918 2.569 29.835 1.00 45.69 115 SER A C 1
ATOM 945 O O . SER A 1 115 ? -30.079 2.297 29.527 1.00 45.69 115 SER A O 1
ATOM 947 N N . SER A 1 116 ? -27.886 1.870 29.354 1.00 41.19 116 SER A N 1
ATOM 948 C CA . SER A 1 116 ? -28.033 0.621 28.596 1.00 41.19 116 SER A CA 1
ATOM 949 C C . SER A 1 116 ? -28.789 -0.418 29.444 1.00 41.19 116 SER A C 1
ATOM 951 O O . SER A 1 116 ? -28.483 -0.547 30.629 1.00 41.19 116 SER A O 1
ATOM 953 N N . PRO A 1 117 ? -29.706 -1.225 28.872 1.00 41.59 117 PRO A N 1
ATOM 954 C CA . PRO A 1 117 ? -30.493 -2.218 29.617 1.00 41.59 117 PRO A CA 1
ATOM 955 C C . PRO A 1 117 ? -29.680 -3.405 30.174 1.00 41.59 117 PRO A C 1
ATOM 957 O O . PRO A 1 117 ? -30.264 -4.329 30.735 1.00 41.59 117 PRO A O 1
ATOM 960 N N . TYR A 1 118 ? -28.352 -3.388 30.031 1.00 42.25 118 TYR A N 1
ATOM 961 C CA . TYR A 1 118 ? -27.437 -4.451 30.440 1.00 42.25 118 TYR A CA 1
ATOM 962 C C . TYR A 1 118 ? -26.253 -3.889 31.233 1.00 42.25 118 TYR A C 1
ATOM 964 O O . TYR A 1 118 ? -25.591 -2.954 30.769 1.00 42.25 118 TYR A O 1
ATOM 972 N N . TYR A 1 119 ? -25.918 -4.534 32.354 1.00 55.91 119 TYR A N 1
ATOM 973 C CA . TYR A 1 119 ? -24.615 -4.378 33.005 1.00 55.91 119 TYR A CA 1
ATOM 974 C C . TYR A 1 119 ? -23.577 -5.144 32.191 1.00 55.91 119 TYR A C 1
ATOM 976 O O . TYR A 1 119 ? -23.762 -6.323 31.880 1.00 55.91 119 TYR A O 1
ATOM 984 N N . THR A 1 120 ? -22.515 -4.451 31.788 1.00 55.47 120 THR A N 1
ATOM 985 C CA . THR A 1 120 ? -21.524 -4.995 30.858 1.00 55.47 120 THR A CA 1
ATOM 986 C C . THR A 1 120 ? -20.206 -5.163 31.594 1.00 55.47 120 THR A C 1
ATOM 988 O O . THR A 1 120 ? -19.578 -4.174 31.968 1.00 55.47 120 THR A O 1
ATOM 991 N N . LEU A 1 121 ? -19.768 -6.409 31.784 1.00 62.59 121 LEU A N 1
ATOM 992 C CA . LEU A 1 121 ? -18.371 -6.664 32.100 1.00 62.59 121 LEU A CA 1
ATOM 993 C C . LEU A 1 121 ? -17.617 -6.625 30.769 1.00 62.59 121 LEU A C 1
ATOM 995 O O . LEU A 1 121 ? -17.613 -7.596 30.007 1.00 62.59 121 LEU A O 1
ATOM 999 N N . GLU A 1 122 ? -17.074 -5.453 30.440 1.00 58.81 122 GLU A N 1
ATOM 1000 C CA . GLU A 1 122 ? -16.209 -5.309 29.274 1.00 58.81 122 GLU A CA 1
ATOM 1001 C C . GLU A 1 122 ? -14.817 -5.825 29.617 1.00 58.81 122 GLU A C 1
ATOM 1003 O O . GLU A 1 122 ? -14.157 -5.340 30.538 1.00 58.81 122 GLU A O 1
ATOM 1008 N N . GLU A 1 123 ? -14.365 -6.817 28.863 1.00 62.84 123 GLU A N 1
ATOM 1009 C CA . GLU A 1 123 ? -12.994 -7.280 28.926 1.00 62.84 123 GLU A CA 1
ATOM 1010 C C . GLU A 1 123 ? -12.498 -7.437 27.500 1.00 62.84 123 GLU A C 1
ATOM 1012 O O . GLU A 1 123 ? -12.911 -8.317 26.749 1.00 62.84 123 GLU A O 1
ATOM 1017 N N . VAL A 1 124 ? -11.636 -6.505 27.113 1.00 57.28 124 VAL A N 1
ATOM 1018 C CA . VAL A 1 124 ? -10.987 -6.539 25.812 1.00 57.28 124 VAL A CA 1
ATOM 1019 C C . VAL A 1 124 ? -9.897 -7.602 25.894 1.00 57.28 124 VAL A C 1
ATOM 1021 O O . VAL A 1 124 ? -8.830 -7.360 26.452 1.00 57.28 124 VAL A O 1
ATOM 1024 N N . LEU A 1 125 ? -10.184 -8.794 25.377 1.00 58.00 125 LEU A N 1
ATOM 1025 C CA . LEU A 1 125 ? -9.157 -9.793 25.107 1.00 58.00 125 LEU A CA 1
ATOM 1026 C C . LEU A 1 125 ? -8.588 -9.532 23.717 1.00 58.00 125 LEU A C 1
ATOM 1028 O O . LEU A 1 125 ? -9.160 -9.939 22.710 1.00 58.00 125 LEU A O 1
ATOM 1032 N N . THR A 1 126 ? -7.448 -8.855 23.663 1.00 55.97 126 THR A N 1
ATOM 1033 C CA . THR A 1 126 ? -6.648 -8.786 22.444 1.00 55.97 126 THR A CA 1
ATOM 1034 C C . THR A 1 126 ? -5.908 -10.109 22.267 1.00 55.97 126 THR A C 1
ATOM 1036 O O . THR A 1 126 ? -4.965 -10.419 22.993 1.00 55.97 126 THR A O 1
ATOM 1039 N N . THR A 1 127 ? -6.335 -10.921 21.303 1.00 58.50 127 THR A N 1
ATOM 1040 C CA . THR A 1 127 ? -5.570 -12.096 20.877 1.00 58.50 127 THR A CA 1
ATOM 1041 C C . THR A 1 127 ? -4.738 -11.713 19.662 1.00 58.50 127 THR A C 1
ATOM 1043 O O . THR A 1 127 ? -5.287 -11.405 18.614 1.00 58.50 127 THR A O 1
ATOM 1046 N N . SER A 1 128 ? -3.408 -11.764 19.763 1.00 57.41 128 SER A N 1
ATOM 1047 C CA . SER A 1 128 ? -2.528 -11.506 18.609 1.00 57.41 128 SER A CA 1
ATOM 1048 C C . SER A 1 128 ? -2.711 -12.528 17.478 1.00 57.41 128 SER A C 1
ATOM 1050 O O . SER A 1 128 ? -2.399 -12.250 16.320 1.00 57.41 128 SER A O 1
ATOM 1052 N N . LEU A 1 129 ? -3.235 -13.710 17.806 1.00 62.12 129 LEU A N 1
ATOM 1053 C CA . LEU A 1 129 ? -3.483 -14.783 16.857 1.00 62.12 129 LEU A CA 1
ATOM 1054 C C . LEU A 1 129 ? -4.863 -14.629 16.214 1.00 62.12 129 LEU A C 1
ATOM 1056 O O . LEU A 1 129 ? -5.860 -14.552 16.934 1.00 62.12 129 LEU A O 1
ATOM 1060 N N . PRO A 1 130 ? -4.943 -14.638 14.877 1.00 68.50 130 PRO A N 1
ATOM 1061 C CA . PRO A 1 130 ? -6.219 -14.533 14.204 1.00 68.50 130 PRO A CA 1
ATOM 1062 C C . PRO A 1 130 ? -7.025 -15.827 14.386 1.00 68.50 130 PRO A C 1
ATOM 1064 O O . PRO A 1 130 ? -6.535 -16.934 14.149 1.00 68.50 130 PRO A O 1
ATOM 1067 N N . LEU A 1 131 ? -8.278 -15.695 14.824 1.00 70.50 131 LEU A N 1
ATOM 1068 C CA . LEU A 1 131 ? -9.165 -16.821 15.133 1.00 70.50 131 LEU A CA 1
ATOM 1069 C C . LEU A 1 131 ? -9.792 -17.420 13.862 1.00 70.50 131 LEU A C 1
ATOM 1071 O O . LEU A 1 131 ? -11.006 -17.418 13.706 1.00 70.50 131 LEU A O 1
ATOM 1075 N N . PHE A 1 132 ? -8.986 -17.921 12.926 1.00 76.00 132 PHE A N 1
ATOM 1076 C CA . PHE A 1 132 ? -9.501 -18.467 11.659 1.00 76.00 132 PHE A CA 1
ATOM 1077 C C . PHE A 1 132 ? -10.034 -19.898 11.762 1.00 76.00 132 PHE A C 1
ATOM 1079 O O . PHE A 1 132 ? -10.692 -20.372 10.839 1.00 76.00 132 PHE A O 1
ATOM 1086 N N . ILE A 1 133 ? -9.770 -20.583 12.872 1.00 80.56 133 ILE A N 1
ATOM 1087 C CA . ILE A 1 133 ? -10.044 -22.009 13.055 1.00 80.56 133 ILE A CA 1
ATOM 1088 C C . ILE A 1 133 ? -11.055 -22.184 14.211 1.00 80.56 133 ILE A C 1
ATOM 1090 O O . ILE A 1 133 ? -10.865 -21.552 15.260 1.00 80.56 133 ILE A O 1
ATOM 1094 N N . PRO A 1 134 ? -12.121 -23.004 14.070 1.00 78.00 134 PRO A N 1
ATOM 1095 C CA . PRO A 1 134 ? -13.145 -23.192 15.108 1.00 78.00 134 PRO A CA 1
ATOM 1096 C C . PRO A 1 134 ? -12.581 -23.578 16.482 1.00 78.00 134 PRO A C 1
ATOM 1098 O O . PRO A 1 134 ? -13.052 -23.098 17.515 1.00 78.00 134 PRO A O 1
ATOM 1101 N N . GLU A 1 135 ? -11.528 -24.390 16.508 1.00 81.00 135 GLU A N 1
ATOM 1102 C CA . GLU A 1 135 ? -10.813 -24.807 17.713 1.00 81.00 135 GLU A CA 1
ATOM 1103 C C . GLU A 1 135 ? -10.189 -23.606 18.440 1.00 81.00 135 GLU A C 1
ATOM 1105 O O . GLU A 1 135 ? -10.273 -23.502 19.666 1.00 81.00 135 GLU A O 1
ATOM 1110 N N . MET A 1 136 ? -9.625 -22.648 17.696 1.00 82.25 136 MET A N 1
ATOM 1111 C CA . MET A 1 136 ? -9.069 -21.418 18.268 1.00 82.25 136 MET A CA 1
ATOM 1112 C C . MET A 1 136 ? -10.169 -20.513 18.821 1.00 82.25 136 MET A C 1
ATOM 1114 O O . MET A 1 136 ? -10.015 -19.977 19.916 1.00 82.25 136 MET A O 1
ATOM 1118 N N . MET A 1 137 ? -11.291 -20.367 18.104 1.00 80.88 137 MET A N 1
ATOM 1119 C CA . MET A 1 137 ? -12.447 -19.606 18.598 1.00 80.88 137 MET A CA 1
ATOM 1120 C C . MET A 1 137 ? -12.997 -20.213 19.891 1.00 80.88 137 MET A C 1
ATOM 1122 O O . MET A 1 137 ? -13.261 -19.495 20.853 1.00 80.88 137 MET A O 1
ATOM 1126 N N . THR A 1 138 ? -13.116 -21.541 19.933 1.00 82.50 138 THR A N 1
ATOM 1127 C CA . THR A 1 138 ? -13.582 -22.283 21.110 1.00 82.50 138 THR A CA 1
ATOM 1128 C C . THR A 1 138 ? -12.647 -22.063 22.296 1.00 82.50 138 THR A C 1
ATOM 1130 O O . THR A 1 138 ? -13.110 -21.762 23.397 1.00 82.50 138 THR A O 1
ATOM 1133 N N . LYS A 1 139 ? -11.329 -22.130 22.065 1.00 85.94 139 LYS A N 1
ATOM 1134 C CA . LYS A 1 139 ? -10.323 -21.828 23.086 1.00 85.94 139 LYS A CA 1
ATOM 1135 C C . LYS A 1 139 ? -10.426 -20.383 23.584 1.00 85.94 139 LYS A C 1
ATOM 1137 O O . LYS A 1 139 ? -10.459 -20.171 24.788 1.00 85.94 139 LYS A O 1
ATOM 1142 N N . ALA A 1 140 ? -10.565 -19.402 22.690 1.00 83.19 140 ALA A N 1
ATOM 1143 C CA . ALA A 1 140 ? -10.716 -17.997 23.073 1.00 83.19 140 ALA A CA 1
ATOM 1144 C C . ALA A 1 140 ? -11.987 -17.749 23.908 1.00 83.19 140 ALA A C 1
ATOM 1146 O O . ALA A 1 140 ? -11.950 -17.022 24.900 1.00 83.19 140 ALA A O 1
ATOM 1147 N N . ILE A 1 141 ? -13.103 -18.397 23.554 1.00 83.44 141 ILE A N 1
ATOM 1148 C CA . ILE A 1 141 ? -14.342 -18.368 24.346 1.00 83.44 141 ILE A CA 1
ATOM 1149 C C . ILE A 1 141 ? -14.108 -18.973 25.734 1.00 83.44 141 ILE A C 1
ATOM 1151 O O . ILE A 1 141 ? -14.559 -18.410 26.730 1.00 83.44 141 ILE A O 1
ATOM 1155 N N . TYR A 1 142 ? -13.410 -20.105 25.818 1.00 87.88 142 TYR A N 1
ATOM 1156 C CA . TYR A 1 142 ? -13.089 -20.758 27.086 1.00 87.88 142 TYR A CA 1
ATOM 1157 C C . TYR A 1 142 ? -12.179 -19.896 27.978 1.00 87.88 142 TYR A C 1
ATOM 1159 O O . TYR A 1 142 ? -12.454 -19.728 29.170 1.00 87.88 142 TYR A O 1
ATOM 1167 N N . ASP A 1 143 ? -11.140 -19.292 27.403 1.00 84.56 143 ASP A N 1
ATOM 1168 C CA . ASP A 1 143 ? -10.221 -18.399 28.113 1.00 84.56 143 ASP A CA 1
ATOM 1169 C C . ASP A 1 143 ? -10.966 -17.157 28.636 1.00 84.56 143 ASP A C 1
ATOM 1171 O O . ASP A 1 143 ? -10.811 -16.778 29.803 1.00 84.56 143 ASP A O 1
ATOM 1175 N N . PHE A 1 144 ? -11.863 -16.583 27.823 1.00 83.25 144 PHE A N 1
ATOM 1176 C CA . PHE A 1 144 ? -12.752 -15.498 28.244 1.00 83.25 144 PHE A CA 1
ATOM 1177 C C . PHE A 1 144 ? -13.661 -15.907 29.402 1.00 83.25 144 PHE A C 1
ATOM 1179 O O . PHE A 1 144 ? -13.701 -15.209 30.417 1.00 83.25 144 PHE A O 1
ATOM 1186 N N . LYS A 1 145 ? -14.346 -17.056 29.297 1.00 84.25 145 LYS A N 1
ATOM 1187 C CA . LYS A 1 145 ? -15.185 -17.588 30.383 1.00 84.25 145 LYS A CA 1
ATOM 1188 C C . LYS A 1 145 ? -14.381 -17.712 31.671 1.00 84.25 145 LYS A C 1
ATOM 1190 O O . LYS A 1 145 ? -14.807 -17.206 32.703 1.00 84.25 145 LYS A O 1
ATOM 1195 N N . THR A 1 146 ? -13.187 -18.291 31.594 1.00 85.75 146 THR A N 1
ATOM 1196 C CA . THR A 1 146 ? -12.295 -18.470 32.745 1.00 85.75 146 THR A CA 1
ATOM 1197 C C . THR A 1 146 ? -11.905 -17.130 33.385 1.00 85.75 146 THR A C 1
ATOM 1199 O O . THR A 1 146 ? -11.865 -17.024 34.614 1.00 85.75 146 THR A O 1
ATOM 1202 N N . SER A 1 147 ? -11.645 -16.087 32.587 1.00 83.31 147 SER A N 1
ATOM 1203 C CA . SER A 1 147 ? -11.345 -14.745 33.113 1.00 83.31 147 SER A CA 1
ATOM 1204 C C . SER A 1 147 ? -12.555 -14.114 33.811 1.00 83.31 147 SER A C 1
ATOM 1206 O O . SER A 1 147 ? -12.451 -13.645 34.952 1.00 83.31 147 SER A O 1
ATOM 1208 N N . VAL A 1 148 ? -13.730 -14.179 33.174 1.00 78.94 148 VAL A N 1
ATOM 1209 C CA . VAL A 1 148 ? -14.992 -13.681 33.740 1.00 78.94 148 VAL A CA 1
ATOM 1210 C C . VAL A 1 148 ? -15.324 -14.413 35.041 1.00 78.94 148 VAL A C 1
ATOM 1212 O O . VAL A 1 148 ? -15.637 -13.767 36.042 1.00 78.94 148 VAL A O 1
ATOM 1215 N N . GLU A 1 149 ? -15.175 -15.739 35.085 1.00 84.88 149 GLU A N 1
ATOM 1216 C CA . GLU A 1 149 ? -15.369 -16.534 36.301 1.00 84.88 149 GLU A CA 1
ATOM 1217 C C . GLU A 1 149 ? -14.466 -16.083 37.444 1.00 84.88 149 GLU A C 1
ATOM 1219 O O . GLU A 1 149 ? -14.944 -15.908 38.566 1.00 84.88 149 GLU A O 1
ATOM 1224 N N . LYS A 1 150 ? -13.168 -15.881 37.181 1.00 85.44 150 LYS A N 1
ATOM 1225 C CA . LYS A 1 150 ? -12.212 -15.410 38.194 1.00 85.44 150 LYS A CA 1
ATOM 1226 C C . LYS A 1 150 ? -12.624 -14.049 38.750 1.00 85.44 150 LYS A C 1
ATOM 1228 O O . LYS A 1 150 ? -12.586 -13.854 39.965 1.00 85.44 150 LYS A O 1
ATOM 1233 N N . LYS A 1 151 ? -13.063 -13.122 37.891 1.00 81.62 151 LYS A N 1
ATOM 1234 C CA . LYS A 1 151 ? -13.548 -11.797 38.312 1.00 81.62 151 LYS A CA 1
ATOM 1235 C C . LYS A 1 151 ? -14.827 -11.880 39.138 1.00 81.62 151 LYS A C 1
ATOM 1237 O O . LYS A 1 151 ? -14.904 -11.233 40.181 1.00 81.62 151 LYS A O 1
ATOM 1242 N N . ILE A 1 152 ? -15.793 -12.693 38.710 1.00 80.38 152 ILE A N 1
ATOM 1243 C CA . ILE A 1 152 ? -17.037 -12.923 39.454 1.00 80.38 152 ILE A CA 1
ATOM 1244 C C . ILE A 1 152 ? -16.720 -13.528 40.823 1.00 80.38 152 ILE A C 1
ATOM 1246 O O . ILE A 1 152 ? -17.171 -12.998 41.832 1.00 80.38 152 ILE A O 1
ATOM 1250 N N . LYS A 1 153 ? -15.896 -14.582 40.887 1.00 86.19 153 LYS A N 1
ATOM 1251 C CA . LYS A 1 153 ? -15.490 -15.221 42.151 1.00 86.19 153 LYS A CA 1
ATOM 1252 C C . LYS A 1 153 ? -14.778 -14.242 43.085 1.00 86.19 153 LYS A C 1
ATOM 1254 O O . LYS A 1 153 ? -15.058 -14.252 44.277 1.00 86.19 153 LYS A O 1
ATOM 1259 N N . LYS A 1 154 ? -13.912 -13.371 42.552 1.00 85.00 154 LYS A N 1
ATOM 1260 C CA . LYS A 1 154 ? -13.213 -12.340 43.334 1.00 85.00 154 LYS A CA 1
ATOM 1261 C C . LYS A 1 154 ? -14.169 -11.287 43.907 1.00 85.00 154 LYS A C 1
ATOM 1263 O O . LYS A 1 154 ? -14.002 -10.900 45.054 1.00 85.00 154 LYS A O 1
ATOM 1268 N N . ARG A 1 155 ? -15.154 -10.830 43.125 1.00 77.00 155 ARG A N 1
ATOM 1269 C CA . ARG A 1 155 ? -16.110 -9.787 43.545 1.00 77.00 155 ARG A CA 1
ATOM 1270 C C . ARG A 1 155 ? -17.294 -10.311 44.346 1.00 77.00 155 ARG A C 1
ATOM 1272 O O . ARG A 1 155 ? -17.912 -9.542 45.070 1.00 77.00 155 ARG A O 1
ATOM 1279 N N . LYS A 1 156 ? -17.621 -11.599 44.235 1.00 80.81 156 LYS A N 1
ATOM 1280 C CA . LYS A 1 156 ? -18.779 -12.201 44.903 1.00 80.81 156 LYS A CA 1
ATOM 1281 C C . LYS A 1 156 ? -18.823 -11.901 46.415 1.00 80.81 156 LYS A C 1
ATOM 1283 O O . LYS A 1 156 ? -19.870 -11.432 46.844 1.00 80.81 156 LYS A O 1
ATOM 1288 N N . PRO A 1 157 ? -17.733 -12.039 47.199 1.00 78.56 157 PRO A N 1
ATOM 1289 C CA . PRO A 1 157 ? -17.752 -11.688 48.621 1.00 78.56 157 PRO A CA 1
ATOM 1290 C C . PRO A 1 157 ? -18.011 -10.197 48.884 1.00 78.56 157 PRO A C 1
ATOM 1292 O O . PRO A 1 157 ? -18.719 -9.862 49.826 1.00 78.56 157 PRO A O 1
ATOM 1295 N N . GLU A 1 158 ? -17.471 -9.296 48.054 1.00 70.31 158 GLU A N 1
ATOM 1296 C CA . GLU A 1 158 ? -17.705 -7.844 48.164 1.00 70.31 158 GLU A CA 1
ATOM 1297 C C . GLU A 1 158 ? -19.177 -7.509 47.893 1.00 70.31 158 GLU A C 1
ATOM 1299 O O . GLU A 1 158 ? -19.797 -6.738 48.622 1.00 70.31 158 GLU A O 1
ATOM 1304 N N . MET A 1 159 ? -19.754 -8.134 46.866 1.00 66.06 159 MET A N 1
ATOM 1305 C CA . MET A 1 159 ? -21.160 -7.965 46.500 1.00 66.06 159 MET A CA 1
ATOM 1306 C C . MET A 1 159 ? -22.107 -8.559 47.542 1.00 66.06 159 MET A C 1
ATOM 1308 O O . MET A 1 159 ? -23.127 -7.953 47.851 1.00 66.06 159 MET A O 1
ATOM 1312 N N . GLU A 1 160 ? -21.777 -9.727 48.094 1.00 69.12 160 GLU A N 1
ATOM 1313 C CA . GLU A 1 160 ? -22.551 -10.357 49.165 1.00 69.12 160 GLU A CA 1
ATOM 1314 C C . GLU A 1 160 ? -22.474 -9.535 50.454 1.00 69.12 160 GLU A C 1
ATOM 1316 O O . GLU A 1 160 ? -23.505 -9.325 51.084 1.00 69.12 160 GLU A O 1
ATOM 1321 N N . LYS A 1 161 ? -21.300 -8.983 50.797 1.00 65.50 161 LYS A N 1
ATOM 1322 C CA . LYS A 1 161 ? -21.127 -8.082 51.947 1.00 65.50 161 LYS A CA 1
ATOM 1323 C C . LYS A 1 161 ? -21.954 -6.800 51.814 1.00 65.50 161 LYS A C 1
ATOM 1325 O O . LYS A 1 161 ? -22.522 -6.356 52.801 1.00 65.50 161 LYS A O 1
ATOM 1330 N N . ASN A 1 162 ? -22.054 -6.243 50.606 1.00 56.44 162 ASN A N 1
ATOM 1331 C CA . ASN A 1 162 ? -22.854 -5.044 50.332 1.00 56.44 162 ASN A CA 1
ATOM 1332 C C . ASN A 1 162 ? -24.369 -5.314 50.242 1.00 56.44 162 ASN A C 1
ATOM 1334 O O . ASN A 1 162 ? -25.148 -4.367 50.286 1.00 56.44 162 ASN A O 1
ATOM 1338 N N . TYR A 1 163 ? -24.790 -6.575 50.091 1.00 47.12 163 TYR A N 1
ATOM 1339 C CA . TYR A 1 163 ? -26.203 -6.974 50.013 1.00 47.12 163 TYR A CA 1
ATOM 1340 C C . TYR A 1 163 ? -26.790 -7.430 51.346 1.00 47.12 163 TYR A C 1
ATOM 1342 O O . TYR A 1 163 ? -28.003 -7.605 51.455 1.00 47.12 163 TYR A O 1
ATOM 1350 N N . VAL A 1 164 ? -25.958 -7.653 52.365 1.00 50.03 164 VAL A N 1
ATOM 1351 C CA . VAL A 1 164 ? -26.483 -7.768 53.722 1.00 50.03 164 VAL A CA 1
ATOM 1352 C C . VAL A 1 164 ? -27.073 -6.402 54.044 1.00 50.03 164 VAL A C 1
ATOM 1354 O O . VAL A 1 164 ? -26.313 -5.460 54.262 1.00 50.03 164 VAL A O 1
ATOM 1357 N N . ASP A 1 165 ? -28.407 -6.289 54.029 1.00 47.00 165 ASP A N 1
ATOM 1358 C CA . ASP A 1 165 ? -29.140 -5.221 54.708 1.00 47.00 165 ASP A CA 1
ATOM 1359 C C . ASP A 1 165 ? -28.460 -5.054 56.059 1.00 47.00 165 ASP A C 1
ATOM 1361 O O . ASP A 1 165 ? -28.584 -5.918 56.924 1.00 47.00 165 ASP A O 1
ATOM 1365 N N . THR A 1 166 ? -27.619 -4.032 56.190 1.00 45.31 166 THR A N 1
ATOM 1366 C CA . THR A 1 166 ? -26.894 -3.759 57.421 1.00 45.31 166 THR A CA 1
ATOM 1367 C C . THR A 1 166 ? -27.688 -2.640 58.071 1.00 45.31 166 THR A C 1
ATOM 1369 O O . THR A 1 166 ? -27.530 -1.480 57.676 1.00 45.31 166 THR A O 1
ATOM 1372 N N . PRO A 1 167 ? -28.601 -2.939 59.012 1.00 41.56 167 PRO A N 1
ATOM 1373 C CA . PRO A 1 167 ? -29.262 -1.893 59.768 1.00 41.56 167 PRO A CA 1
ATOM 1374 C C . PRO A 1 167 ? -28.152 -1.181 60.548 1.00 41.56 167 PRO A C 1
ATOM 1376 O O . PRO A 1 167 ? -27.502 -1.799 61.389 1.00 41.56 167 PRO A O 1
ATOM 1379 N N . GLY A 1 168 ? -27.874 0.079 60.209 1.00 49.94 168 GLY A N 1
ATOM 1380 C CA . GLY A 1 168 ? -26.832 0.880 60.865 1.00 49.94 168 GLY A CA 1
ATOM 1381 C C . GLY A 1 168 ? -25.642 1.307 60.000 1.00 49.94 168 GLY A C 1
ATOM 1382 O O . GLY A 1 168 ? -24.734 1.938 60.529 1.00 49.94 168 GLY A O 1
ATOM 1383 N N . LEU A 1 169 ? -25.621 1.029 58.691 1.00 42.66 169 LEU A N 1
ATOM 1384 C CA . LEU A 1 169 ? -24.695 1.726 57.788 1.00 42.66 169 LEU A CA 1
ATOM 1385 C C . LEU A 1 169 ? -25.245 3.135 57.519 1.00 42.66 169 LEU A C 1
ATOM 1387 O O . LEU A 1 169 ? -26.119 3.328 56.672 1.00 42.66 169 LEU A O 1
ATOM 1391 N N . GLU A 1 170 ? -24.770 4.115 58.289 1.00 46.59 170 GLU A N 1
ATOM 1392 C CA . GLU A 1 170 ? -25.023 5.528 58.007 1.00 46.59 170 GLU A CA 1
ATOM 1393 C C . GLU A 1 170 ? -24.552 5.840 56.584 1.00 46.59 170 GLU A C 1
ATOM 1395 O O . GLU A 1 170 ? -23.456 5.448 56.168 1.00 46.59 170 GLU A O 1
ATOM 1400 N N . ARG A 1 171 ? -25.410 6.520 55.810 1.00 46.69 171 ARG A N 1
ATOM 1401 C CA . ARG A 1 171 ? -25.028 7.077 54.509 1.00 46.69 171 ARG A CA 1
ATOM 1402 C C . ARG A 1 171 ? -23.727 7.842 54.717 1.00 46.69 171 ARG A C 1
ATOM 1404 O O . ARG A 1 171 ? -23.702 8.740 55.552 1.00 46.69 171 ARG A O 1
ATOM 1411 N N . SER A 1 172 ? -22.674 7.493 53.970 1.00 48.69 172 SER A N 1
ATOM 1412 C CA . SER A 1 172 ? -21.454 8.298 53.975 1.00 48.69 172 SER A CA 1
ATOM 1413 C C . SER A 1 172 ? -21.865 9.739 53.722 1.00 48.69 172 SER A C 1
ATOM 1415 O O . SER A 1 172 ? -22.581 9.988 52.744 1.00 48.69 172 SER A O 1
ATOM 1417 N N . ASP A 1 173 ? -21.452 10.638 54.608 1.00 54.66 173 ASP A N 1
ATOM 1418 C CA . ASP A 1 173 ? -21.805 12.043 54.516 1.00 54.66 173 ASP A CA 1
ATOM 1419 C C . ASP A 1 173 ? -21.530 12.531 53.088 1.00 54.66 173 ASP A C 1
ATOM 1421 O O . ASP A 1 173 ? -20.463 12.256 52.519 1.00 54.66 173 ASP A O 1
ATOM 1425 N N . GLY A 1 174 ? -22.529 13.151 52.457 1.00 56.97 174 GLY A 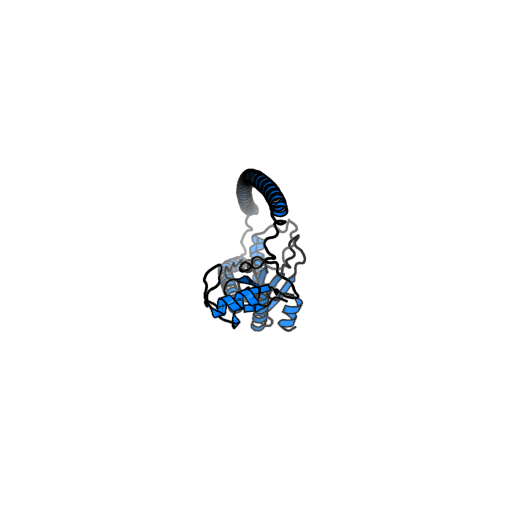N 1
ATOM 1426 C CA . GLY A 1 174 ? -22.489 13.476 51.026 1.00 56.97 174 GLY A CA 1
ATOM 1427 C C . GLY A 1 174 ? -21.267 14.322 50.657 1.00 56.97 174 GLY A C 1
ATOM 1428 O O . GLY A 1 174 ? -20.777 14.266 49.528 1.00 56.97 174 GLY A O 1
ATOM 1429 N N . GLU A 1 175 ? -20.730 15.036 51.643 1.00 66.69 175 GLU A N 1
ATOM 1430 C CA . GLU A 1 175 ? -19.527 15.849 51.563 1.00 66.69 175 GLU A CA 1
ATOM 1431 C C . GLU A 1 175 ? -18.256 15.026 51.284 1.00 66.69 175 GLU A C 1
ATOM 1433 O O . GLU A 1 175 ? -17.505 15.349 50.359 1.00 66.69 175 GLU A O 1
ATOM 1438 N N . MET A 1 176 ? -18.055 13.891 51.968 1.00 68.38 176 MET A N 1
ATOM 1439 C CA . MET A 1 176 ? -16.889 13.025 51.734 1.00 68.38 176 MET A CA 1
ATOM 1440 C C . MET A 1 176 ? -16.940 12.389 50.336 1.00 68.38 176 MET A C 1
ATOM 1442 O O . MET A 1 176 ? -15.924 12.285 49.642 1.00 68.38 176 MET A O 1
ATOM 1446 N N . HIS A 1 177 ? -18.134 12.000 49.880 1.00 66.31 177 HIS A N 1
ATOM 1447 C CA . HIS A 1 177 ? -18.315 11.444 48.538 1.00 66.31 177 HIS A CA 1
ATOM 1448 C C . HIS A 1 177 ? -18.064 12.498 47.445 1.00 66.31 177 HIS A C 1
ATOM 1450 O O . HIS A 1 177 ? -17.450 12.197 46.413 1.00 66.31 177 HIS A O 1
ATOM 1456 N N . PHE A 1 178 ? -18.500 13.743 47.664 1.00 71.94 178 PHE A N 1
ATOM 1457 C CA . PHE A 1 178 ? -18.232 14.854 46.753 1.00 71.94 178 PHE A CA 1
ATOM 1458 C C . PHE A 1 178 ? -16.730 15.138 46.636 1.00 71.94 178 PHE A C 1
ATOM 1460 O O . PHE A 1 178 ? -16.218 15.248 45.520 1.00 71.94 178 PHE A O 1
ATOM 1467 N N . GLU A 1 179 ? -16.001 15.176 47.754 1.00 76.44 179 GLU A N 1
ATOM 1468 C CA . GLU A 1 179 ? -14.561 15.447 47.748 1.00 76.44 179 GLU A CA 1
ATOM 1469 C C . GLU A 1 179 ? -13.771 14.374 46.979 1.00 76.44 179 GLU A C 1
ATOM 1471 O O . GLU A 1 179 ? -12.933 14.696 46.129 1.00 76.44 179 GLU A O 1
ATOM 1476 N N . VAL A 1 180 ? -14.074 13.093 47.212 1.00 73.69 180 VAL A N 1
ATOM 1477 C CA . VAL A 1 180 ? -13.434 11.974 46.499 1.00 73.69 180 VAL A CA 1
ATOM 1478 C C . VAL A 1 180 ? -13.752 12.026 45.002 1.00 73.69 180 VAL A C 1
ATOM 1480 O O . VAL A 1 180 ? -12.855 11.867 44.167 1.00 73.69 180 VAL A O 1
ATOM 1483 N N . THR A 1 181 ? -15.006 12.311 44.644 1.00 72.12 181 THR A N 1
ATOM 1484 C CA . THR A 1 181 ? -15.431 12.434 43.242 1.00 72.12 181 THR A CA 1
ATOM 1485 C C . THR A 1 181 ? -14.727 13.602 42.549 1.00 72.12 181 THR A C 1
ATOM 1487 O O . THR A 1 181 ? -14.242 13.452 41.425 1.00 72.12 181 THR A O 1
ATOM 1490 N N . ASN A 1 182 ? -14.602 14.745 43.227 1.00 81.00 182 ASN A N 1
ATOM 1491 C CA . ASN A 1 182 ? -13.902 15.919 42.716 1.00 81.00 182 ASN A CA 1
ATOM 1492 C C . ASN A 1 182 ? -12.405 15.635 42.506 1.00 81.00 182 ASN A C 1
ATOM 1494 O O . ASN A 1 182 ? -11.872 15.911 41.431 1.00 81.00 182 ASN A O 1
ATOM 1498 N N . LYS A 1 183 ? -11.734 14.988 43.469 1.00 85.69 183 LYS A N 1
ATOM 1499 C CA . LYS A 1 183 ? -10.331 14.552 43.327 1.00 85.69 183 LYS A CA 1
ATOM 1500 C C . LYS A 1 183 ? -10.142 13.624 42.124 1.00 85.69 183 LYS A C 1
ATOM 1502 O O . LYS A 1 183 ? -9.190 13.785 41.358 1.00 85.69 183 LYS A O 1
ATOM 1507 N N . PHE A 1 184 ? -11.068 12.692 41.900 1.00 78.56 184 PHE A N 1
ATOM 1508 C CA . PHE A 1 184 ? -11.006 11.788 40.751 1.00 78.56 184 PHE A CA 1
ATOM 1509 C C . PHE A 1 184 ? -11.256 12.507 39.415 1.00 78.56 184 PHE A C 1
ATOM 1511 O O . PHE A 1 184 ? -10.591 12.219 38.416 1.00 78.56 184 PHE A O 1
ATOM 1518 N N . ALA A 1 185 ? -12.176 13.475 39.390 1.00 80.94 185 ALA A N 1
ATOM 1519 C CA . ALA A 1 185 ? -12.418 14.323 38.226 1.00 80.94 185 ALA A CA 1
ATOM 1520 C C . ALA A 1 185 ? -11.187 15.179 37.883 1.00 80.94 185 ALA A C 1
ATOM 1522 O O . ALA A 1 185 ? -10.782 15.232 36.721 1.00 80.94 185 ALA A O 1
ATOM 1523 N N . GLN A 1 186 ? -10.538 15.773 38.889 1.00 89.94 186 GLN A N 1
ATOM 1524 C CA . GLN A 1 186 ? -9.292 16.523 38.719 1.00 89.94 186 GLN A CA 1
ATOM 1525 C C . GLN A 1 186 ? -8.155 15.639 38.200 1.00 89.94 186 GLN A C 1
ATOM 1527 O O . GLN A 1 186 ? -7.451 16.027 37.267 1.00 89.94 186 GLN A O 1
ATOM 1532 N N . PHE A 1 187 ? -8.005 14.428 38.742 1.00 91.12 187 PHE A N 1
ATOM 1533 C CA . PHE A 1 187 ? -7.025 13.462 38.249 1.00 91.12 187 PHE A CA 1
ATOM 1534 C C . PHE A 1 187 ? -7.251 13.138 36.766 1.00 91.12 187 PHE A C 1
ATOM 1536 O O . PHE A 1 187 ? -6.328 13.253 35.960 1.00 91.12 187 PHE A O 1
ATOM 1543 N N . LYS A 1 188 ? -8.494 12.825 36.373 1.00 85.19 188 LYS A N 1
ATOM 1544 C CA . LYS A 1 188 ? -8.846 12.579 34.966 1.00 85.19 188 LYS A CA 1
ATOM 1545 C C . LYS A 1 188 ? -8.557 13.780 34.072 1.00 85.19 188 LYS A C 1
ATOM 1547 O O . LYS A 1 188 ? -8.010 13.603 32.985 1.00 85.19 188 LYS A O 1
ATOM 1552 N N . LEU A 1 189 ? -8.889 14.989 34.523 1.00 91.50 189 LEU A N 1
ATOM 1553 C CA . LEU A 1 189 ? -8.599 16.216 33.785 1.00 91.50 189 LEU A CA 1
ATOM 1554 C C . LEU A 1 189 ? -7.090 16.387 33.560 1.00 91.50 189 LEU A C 1
ATOM 1556 O O . LEU A 1 189 ? -6.670 16.744 32.460 1.00 91.50 189 LEU A O 1
ATOM 1560 N N . ASN A 1 190 ? -6.270 16.080 34.566 1.00 92.75 190 ASN A N 1
ATOM 1561 C CA . ASN A 1 190 ? -4.814 16.121 34.452 1.00 92.75 190 ASN A CA 1
ATOM 1562 C C . ASN A 1 190 ? -4.280 15.055 33.484 1.00 92.75 190 ASN A C 1
ATOM 1564 O O . ASN A 1 190 ? -3.410 15.365 32.671 1.00 92.75 190 ASN A O 1
ATOM 1568 N N . CYS A 1 191 ? -4.836 13.838 33.492 1.00 89.06 191 CYS A N 1
ATOM 1569 C CA . CYS A 1 191 ? -4.504 12.813 32.498 1.00 89.06 191 CYS A CA 1
ATOM 1570 C C . CYS A 1 191 ? -4.841 13.269 31.070 1.00 89.06 191 CYS A C 1
ATOM 1572 O O . CYS A 1 191 ? -4.014 13.118 30.174 1.00 89.06 191 CYS A O 1
ATOM 1574 N N . ILE A 1 192 ? -6.016 13.873 30.856 1.00 90.06 192 ILE A N 1
ATOM 1575 C CA . ILE A 1 192 ? -6.427 14.395 29.541 1.00 90.06 192 ILE A CA 1
ATOM 1576 C C . ILE A 1 192 ? -5.461 15.488 29.071 1.00 90.06 192 ILE A C 1
ATOM 1578 O O . ILE A 1 192 ? -4.971 15.428 27.945 1.00 90.06 192 ILE A O 1
ATOM 1582 N N . LYS A 1 193 ? -5.121 16.447 29.942 1.00 94.62 193 LYS A N 1
ATOM 1583 C CA . LYS A 1 193 ? -4.141 17.502 29.635 1.00 94.62 193 LYS A CA 1
ATOM 1584 C C . LYS A 1 193 ? -2.767 16.930 29.283 1.00 94.62 193 LYS A C 1
ATOM 1586 O O . LYS A 1 193 ? -2.118 17.420 28.362 1.00 94.62 193 LYS A O 1
ATOM 1591 N N . HIS A 1 194 ? -2.330 15.888 29.989 1.00 93.31 194 HIS A N 1
ATOM 1592 C CA . HIS A 1 194 ? -1.063 15.220 29.704 1.00 93.31 194 HIS A CA 1
ATOM 1593 C C . HIS A 1 194 ? -1.065 14.561 28.318 1.00 93.31 194 HIS A C 1
ATOM 1595 O O . HIS A 1 194 ? -0.159 14.809 27.524 1.00 93.31 194 HIS A O 1
ATOM 1601 N N . VAL A 1 195 ? -2.114 13.802 27.983 1.00 90.62 195 VAL A N 1
ATOM 1602 C CA . VAL A 1 195 ? -2.267 13.187 26.652 1.00 90.62 195 VAL A CA 1
ATOM 1603 C C . VAL A 1 195 ? -2.330 14.254 25.555 1.00 90.62 195 VAL A C 1
ATOM 1605 O O . VAL A 1 195 ? -1.670 14.121 24.527 1.00 90.62 195 VAL A O 1
ATOM 1608 N N . GLN A 1 196 ? -3.050 15.355 25.785 1.00 95.00 196 GLN A N 1
ATOM 1609 C CA . GLN A 1 196 ? -3.120 16.477 24.847 1.00 95.00 196 GLN A CA 1
ATOM 1610 C C . GLN A 1 196 ? -1.750 17.146 24.637 1.00 95.00 196 GLN A C 1
ATOM 1612 O O . GLN A 1 196 ? -1.416 17.535 23.515 1.00 95.00 196 GLN A O 1
ATOM 1617 N N . SER A 1 197 ? -0.931 17.247 25.689 1.00 96.94 197 SER A N 1
ATOM 1618 C CA . SER A 1 197 ? 0.446 17.743 25.594 1.00 96.94 197 SER A CA 1
ATOM 1619 C C . SER A 1 197 ? 1.325 16.832 24.735 1.00 96.94 197 SER A C 1
ATOM 1621 O O . SER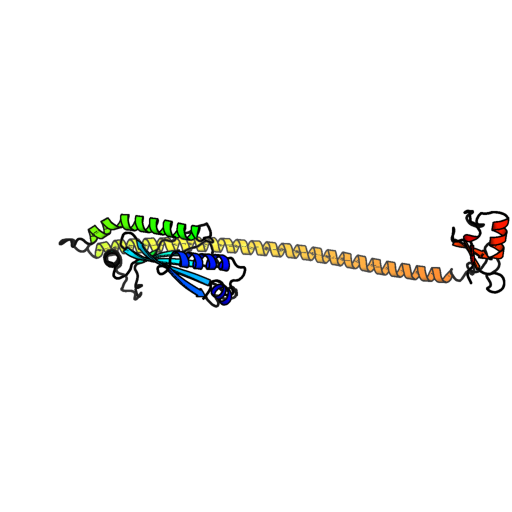 A 1 197 ? 2.042 17.333 23.871 1.00 96.94 197 SER A O 1
ATOM 1623 N N . ILE A 1 198 ? 1.233 15.508 24.918 1.00 95.19 198 ILE A N 1
ATOM 1624 C CA . ILE A 1 198 ? 1.948 14.530 24.082 1.00 95.19 198 ILE A CA 1
ATOM 1625 C C . ILE A 1 198 ? 1.521 14.678 22.620 1.00 95.19 198 ILE A C 1
ATOM 1627 O O . ILE A 1 198 ? 2.373 14.856 21.756 1.00 95.19 198 ILE A O 1
ATOM 1631 N N . TYR A 1 199 ? 0.212 14.696 22.352 1.00 92.62 199 TYR A N 1
ATOM 1632 C CA . TYR A 1 199 ? -0.317 14.824 20.993 1.00 92.62 199 TYR A CA 1
ATOM 1633 C C . TYR A 1 199 ? 0.173 16.099 20.294 1.00 92.62 199 TYR A C 1
ATOM 1635 O O . TYR A 1 199 ? 0.557 16.066 19.127 1.00 92.62 199 TYR A O 1
ATOM 1643 N N . THR A 1 200 ? 0.204 17.221 21.017 1.00 95.38 200 THR A N 1
ATOM 1644 C CA . THR A 1 200 ? 0.690 18.497 20.475 1.00 95.38 200 THR A CA 1
ATOM 1645 C C . THR A 1 200 ? 2.179 18.422 20.129 1.00 95.38 200 THR A C 1
ATOM 1647 O O . THR A 1 200 ? 2.556 18.822 19.033 1.00 95.38 200 THR A O 1
ATOM 1650 N N . LYS A 1 201 ? 3.011 17.836 21.005 1.00 97.12 201 LYS A N 1
ATOM 1651 C CA . LYS A 1 201 ? 4.446 17.638 20.733 1.00 97.12 201 LYS A CA 1
ATOM 1652 C C . LYS A 1 201 ? 4.681 16.769 19.498 1.00 97.12 201 LYS A C 1
ATOM 1654 O O . LYS A 1 201 ? 5.429 17.172 18.616 1.00 97.12 201 LYS A O 1
ATOM 1659 N N . THR A 1 202 ? 4.002 15.626 19.405 1.00 93.75 202 THR A N 1
ATOM 1660 C CA . THR A 1 202 ? 4.118 14.715 18.256 1.00 93.75 202 THR A CA 1
ATOM 1661 C C . THR A 1 202 ? 3.669 15.386 16.957 1.00 93.75 202 THR A C 1
ATOM 1663 O O . THR A 1 202 ? 4.323 15.250 15.926 1.00 93.75 202 THR A O 1
ATOM 1666 N N . ARG A 1 203 ? 2.587 16.174 16.994 1.00 96.06 203 ARG A N 1
ATOM 1667 C CA . ARG A 1 203 ? 2.135 16.954 15.836 1.00 96.06 203 ARG A CA 1
ATOM 1668 C C . ARG A 1 203 ? 3.191 17.966 15.380 1.00 96.06 203 ARG A C 1
ATOM 1670 O O . ARG A 1 203 ? 3.420 18.099 14.181 1.00 96.06 203 ARG A O 1
ATOM 1677 N N . ASP A 1 204 ? 3.826 18.667 16.315 1.00 97.12 204 ASP A N 1
ATOM 1678 C CA . ASP A 1 204 ? 4.842 19.675 16.003 1.00 97.12 204 ASP A CA 1
ATOM 1679 C C . ASP A 1 204 ? 6.144 19.034 15.475 1.00 97.12 204 ASP A C 1
ATOM 1681 O O . ASP A 1 204 ? 6.805 19.602 14.606 1.00 97.12 204 ASP A O 1
ATOM 1685 N N . GLU A 1 205 ? 6.505 17.838 15.951 1.00 97.44 205 GLU A N 1
ATOM 1686 C CA . GLU A 1 205 ? 7.599 17.026 15.394 1.00 97.44 205 GLU A CA 1
ATOM 1687 C C . GLU A 1 205 ? 7.299 16.601 13.952 1.00 97.44 205 GLU A C 1
ATOM 1689 O O . GLU A 1 205 ? 8.101 16.869 13.056 1.00 97.44 205 GLU A O 1
ATOM 1694 N N . HIS A 1 206 ? 6.104 16.066 13.688 1.00 95.81 206 HIS A N 1
ATOM 1695 C CA . HIS A 1 206 ? 5.686 15.718 12.329 1.00 95.81 206 HIS A CA 1
ATOM 1696 C C . HIS A 1 206 ? 5.666 16.923 11.381 1.00 95.81 206 HIS A C 1
ATOM 1698 O O . HIS A 1 206 ? 6.035 16.793 10.215 1.00 95.81 206 HIS A O 1
ATOM 1704 N N . ALA A 1 207 ? 5.287 18.110 11.862 1.00 97.12 207 ALA A N 1
ATOM 1705 C CA . ALA A 1 207 ? 5.343 19.325 11.054 1.00 97.12 207 ALA A CA 1
ATOM 1706 C C . ALA A 1 207 ? 6.782 19.667 10.615 1.00 97.12 207 ALA A C 1
ATOM 1708 O O . ALA A 1 207 ? 6.997 20.073 9.473 1.00 97.12 207 ALA A O 1
ATOM 1709 N N . LYS A 1 208 ? 7.785 19.457 11.481 1.00 98.06 208 LYS A N 1
ATOM 1710 C CA . LYS A 1 208 ? 9.208 19.652 11.134 1.00 98.06 208 LYS A CA 1
ATOM 1711 C C . LYS A 1 208 ? 9.696 18.626 10.113 1.00 98.06 208 LYS A C 1
ATOM 1713 O O . LYS A 1 208 ? 10.452 18.977 9.201 1.00 98.06 208 LYS A O 1
ATOM 1718 N N . ASP A 1 209 ? 9.252 17.379 10.243 1.00 96.44 209 ASP A N 1
ATOM 1719 C CA . ASP A 1 209 ? 9.587 16.318 9.293 1.00 96.44 209 ASP A CA 1
ATOM 1720 C C . ASP A 1 209 ? 9.025 16.621 7.902 1.00 96.44 209 ASP A C 1
ATOM 1722 O O . ASP A 1 209 ? 9.751 16.498 6.914 1.00 96.44 209 ASP A O 1
ATOM 1726 N N . ILE A 1 210 ? 7.776 17.095 7.819 1.00 97.38 210 ILE A N 1
ATOM 1727 C CA . ILE A 1 210 ? 7.142 17.501 6.554 1.00 97.38 210 ILE A CA 1
ATOM 1728 C C . ILE A 1 210 ? 7.981 18.573 5.850 1.00 97.38 210 ILE A C 1
ATOM 1730 O O . ILE A 1 210 ? 8.371 18.376 4.700 1.00 97.38 210 ILE A O 1
ATOM 1734 N N . VAL A 1 211 ? 8.355 19.648 6.552 1.00 98.25 211 VAL A N 1
ATOM 1735 C CA . VAL A 1 211 ? 9.197 20.722 5.987 1.00 98.25 211 VAL A CA 1
ATOM 1736 C C . VAL A 1 211 ? 10.551 20.180 5.508 1.00 98.25 211 VAL A C 1
ATOM 1738 O O . VAL A 1 211 ? 11.066 20.571 4.456 1.00 98.25 211 VAL A O 1
ATOM 1741 N N . THR A 1 212 ? 11.135 19.237 6.249 1.00 98.19 212 THR A N 1
ATOM 1742 C CA . THR A 1 212 ? 12.409 18.604 5.880 1.00 98.19 212 THR A CA 1
ATOM 1743 C C . THR A 1 212 ? 12.275 17.755 4.612 1.00 98.19 212 THR A C 1
ATOM 1745 O O . THR A 1 212 ? 13.144 17.811 3.733 1.00 98.19 212 THR A O 1
ATOM 1748 N N . ILE A 1 213 ? 11.193 16.981 4.494 1.00 97.38 213 ILE A N 1
ATOM 1749 C CA . ILE A 1 213 ? 10.881 16.153 3.323 1.00 97.38 213 ILE A CA 1
ATOM 1750 C C . ILE A 1 213 ? 10.638 17.034 2.095 1.00 97.38 213 ILE A C 1
ATOM 1752 O O . ILE A 1 213 ? 11.242 16.785 1.052 1.00 97.38 213 ILE A O 1
ATOM 1756 N N . GLU A 1 214 ? 9.845 18.097 2.218 1.00 97.69 214 GLU A N 1
ATOM 1757 C CA . GLU A 1 214 ? 9.610 19.063 1.137 1.00 97.69 214 GLU A CA 1
ATOM 1758 C C . GLU A 1 214 ? 10.923 19.687 0.644 1.00 97.69 214 GLU A C 1
ATOM 1760 O O . GLU A 1 214 ? 11.178 19.759 -0.562 1.00 97.69 214 GLU A O 1
ATOM 1765 N N . GLY A 1 215 ? 11.823 20.043 1.567 1.00 97.94 215 GLY A N 1
ATOM 1766 C CA . GLY A 1 215 ? 13.162 20.521 1.227 1.00 97.94 215 GLY A CA 1
ATOM 1767 C C . GLY A 1 215 ? 14.002 19.492 0.460 1.00 97.94 215 GLY A C 1
ATOM 1768 O O . GLY A 1 215 ? 14.747 19.859 -0.452 1.00 97.94 215 GLY A O 1
ATOM 1769 N N . ARG A 1 216 ? 13.887 18.196 0.786 1.00 98.19 216 ARG A N 1
ATOM 1770 C CA . ARG A 1 216 ? 14.562 17.111 0.045 1.00 98.19 216 ARG A CA 1
ATOM 1771 C C . ARG A 1 216 ? 13.966 16.918 -1.346 1.00 98.19 216 ARG A C 1
ATOM 1773 O O . ARG A 1 216 ? 14.735 16.784 -2.294 1.00 98.19 216 ARG A O 1
ATOM 1780 N N . ILE A 1 217 ? 12.639 16.947 -1.471 1.00 97.69 217 ILE A N 1
ATOM 1781 C CA . ILE A 1 217 ? 11.934 16.855 -2.758 1.00 97.69 217 ILE A CA 1
ATOM 1782 C C . ILE A 1 217 ? 12.378 17.994 -3.678 1.00 97.69 217 ILE A C 1
ATOM 1784 O O . ILE A 1 217 ? 12.727 17.752 -4.831 1.00 97.69 217 ILE A O 1
ATOM 1788 N N . LYS A 1 218 ? 12.455 19.225 -3.159 1.00 98.50 218 LYS A N 1
ATOM 1789 C CA . LYS A 1 218 ? 12.922 20.381 -3.932 1.00 98.50 218 LYS A CA 1
ATOM 1790 C C . LYS A 1 218 ? 14.345 20.184 -4.469 1.00 98.50 218 LYS A C 1
ATOM 1792 O O . LYS A 1 218 ? 14.564 20.364 -5.663 1.00 98.50 218 LYS A O 1
ATOM 1797 N N . ARG A 1 219 ? 15.284 19.744 -3.621 1.00 98.44 219 ARG A N 1
ATOM 1798 C CA . ARG A 1 219 ? 16.666 19.442 -4.044 1.00 98.44 219 ARG A CA 1
ATOM 1799 C C . ARG A 1 219 ? 16.728 18.331 -5.091 1.00 98.44 219 ARG A C 1
ATOM 1801 O O . ARG A 1 219 ? 17.517 18.415 -6.023 1.00 98.44 219 ARG A O 1
ATOM 1808 N N . PHE A 1 220 ? 15.904 17.295 -4.953 1.00 98.44 220 PHE A N 1
ATOM 1809 C CA . PHE A 1 220 ? 15.855 16.207 -5.928 1.00 98.44 220 PHE A CA 1
ATOM 1810 C C . PHE A 1 220 ? 15.335 16.689 -7.288 1.00 98.44 220 PHE A C 1
ATOM 1812 O O . PHE A 1 220 ? 15.927 16.378 -8.315 1.00 98.44 220 PHE A O 1
ATOM 1819 N N . ASN A 1 221 ? 14.299 17.529 -7.296 1.00 97.38 221 ASN A N 1
ATOM 1820 C CA . ASN A 1 221 ? 13.773 18.124 -8.525 1.00 97.38 221 ASN A CA 1
ATOM 1821 C C . ASN A 1 221 ? 14.791 19.040 -9.222 1.00 97.38 221 ASN A C 1
ATOM 1823 O O . ASN A 1 221 ? 14.832 19.088 -10.447 1.00 97.38 221 ASN A O 1
ATOM 1827 N N . GLU A 1 222 ? 15.633 19.748 -8.468 1.00 98.50 222 GLU A N 1
ATOM 1828 C CA . GLU A 1 222 ? 16.744 20.523 -9.037 1.00 98.50 222 GLU A CA 1
ATOM 1829 C C . GLU A 1 222 ? 17.792 19.621 -9.708 1.00 98.50 222 GLU A C 1
ATOM 1831 O O . GLU A 1 222 ? 18.330 19.989 -10.748 1.00 98.50 222 GLU A O 1
ATOM 1836 N N . ILE A 1 223 ? 18.060 18.435 -9.151 1.00 98.38 223 ILE A N 1
ATOM 1837 C CA . ILE A 1 223 ? 18.961 17.444 -9.761 1.00 98.38 223 ILE A CA 1
ATOM 1838 C C . ILE A 1 223 ? 18.349 16.867 -11.041 1.00 98.38 223 ILE A C 1
ATOM 1840 O O . ILE A 1 223 ? 19.043 16.798 -12.050 1.00 98.38 223 ILE A O 1
ATOM 1844 N N . ILE A 1 224 ? 17.061 16.501 -11.023 1.00 98.12 224 ILE A N 1
ATOM 1845 C CA . ILE A 1 224 ? 16.352 16.004 -12.216 1.00 98.12 224 ILE A CA 1
ATOM 1846 C C . ILE A 1 224 ? 16.463 17.011 -13.361 1.00 98.12 224 ILE A C 1
ATOM 1848 O O . ILE A 1 224 ? 16.850 16.631 -14.457 1.00 98.12 224 ILE A O 1
ATOM 1852 N N . ARG A 1 225 ? 16.218 18.300 -13.094 1.00 98.38 225 ARG A N 1
ATOM 1853 C CA . ARG A 1 225 ? 16.322 19.345 -14.125 1.00 98.38 225 ARG A CA 1
ATOM 1854 C C . ARG A 1 225 ? 17.704 19.409 -14.772 1.00 98.38 225 ARG A C 1
ATOM 1856 O O . ARG A 1 225 ? 17.787 19.545 -15.982 1.00 98.38 225 ARG A O 1
ATOM 1863 N N . LYS A 1 226 ? 18.778 19.268 -13.988 1.00 98.50 226 LYS A N 1
ATOM 1864 C CA . LYS A 1 226 ? 20.144 19.236 -14.539 1.00 98.50 226 LYS A CA 1
ATOM 1865 C C . LYS A 1 226 ? 20.355 18.041 -15.466 1.00 98.50 226 LYS A C 1
ATOM 1867 O O . LYS A 1 226 ? 20.963 18.197 -16.516 1.00 98.50 226 LYS A O 1
ATOM 1872 N N . PHE A 1 227 ? 19.835 16.871 -15.094 1.00 98.25 227 PHE A N 1
ATOM 1873 C CA . PHE A 1 227 ? 19.892 15.696 -15.962 1.00 98.25 227 PHE A CA 1
ATOM 1874 C C . PHE A 1 227 ? 19.064 15.876 -17.234 1.00 98.25 227 PHE A C 1
ATOM 1876 O O . PHE A 1 227 ? 19.520 15.473 -18.298 1.00 98.25 227 PHE A O 1
ATOM 1883 N N . ASP A 1 228 ? 17.883 16.489 -17.150 1.00 97.69 228 ASP A N 1
ATOM 1884 C CA . ASP A 1 228 ? 17.063 16.779 -18.330 1.00 97.69 228 ASP A CA 1
ATOM 1885 C C . ASP A 1 228 ? 17.803 17.712 -19.305 1.00 97.69 228 ASP A C 1
ATOM 1887 O O . ASP A 1 228 ? 17.822 17.447 -20.508 1.00 97.69 228 ASP A O 1
ATOM 1891 N N . ASP A 1 229 ? 18.476 18.746 -18.788 1.00 98.12 229 ASP A N 1
ATOM 1892 C CA . ASP A 1 229 ? 19.301 19.656 -19.589 1.00 98.12 229 ASP A CA 1
ATOM 1893 C C . ASP A 1 229 ? 20.472 18.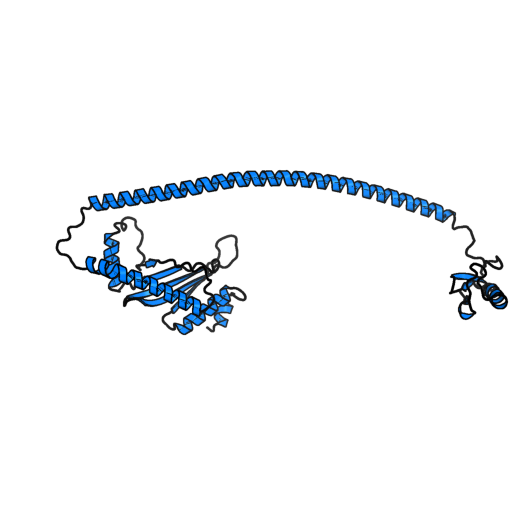910 -20.263 1.00 98.12 229 ASP A C 1
ATOM 1895 O O . ASP A 1 229 ? 20.703 19.065 -21.464 1.00 98.12 229 ASP A O 1
ATOM 1899 N N . GLU A 1 230 ? 21.187 18.050 -19.524 1.00 98.50 230 GLU A N 1
ATOM 1900 C CA . GLU A 1 230 ? 22.278 17.221 -20.063 1.00 98.50 230 GLU A CA 1
ATOM 1901 C C . GLU A 1 230 ? 21.780 16.261 -21.158 1.00 98.50 230 GLU A C 1
ATOM 1903 O O . GLU A 1 230 ? 22.364 16.188 -22.243 1.00 98.50 230 GLU A O 1
ATOM 1908 N N . ILE A 1 231 ? 20.661 15.573 -20.923 1.00 98.06 231 ILE A N 1
ATOM 1909 C CA . ILE A 1 231 ? 20.037 14.674 -21.904 1.00 98.06 231 ILE A CA 1
ATOM 1910 C C . ILE A 1 231 ? 19.675 15.434 -23.182 1.00 98.06 231 ILE A C 1
ATOM 1912 O O . ILE A 1 231 ? 19.880 14.922 -24.284 1.00 98.06 231 ILE A O 1
ATOM 1916 N N . GLU A 1 232 ? 19.145 16.650 -23.058 1.00 98.56 232 GLU A N 1
ATOM 1917 C CA . GLU A 1 232 ? 18.769 17.463 -24.210 1.00 98.56 232 GLU A CA 1
ATOM 1918 C C . GLU A 1 232 ? 20.001 17.941 -24.995 1.00 98.56 232 GLU A C 1
ATOM 1920 O O . GLU A 1 232 ? 19.998 17.915 -26.228 1.00 98.56 232 GLU A O 1
ATOM 1925 N N . THR A 1 233 ? 21.097 18.301 -24.318 1.00 98.31 233 THR A N 1
ATOM 1926 C CA . THR A 1 233 ? 22.362 18.623 -25.006 1.00 98.31 233 THR A CA 1
ATOM 1927 C C . THR A 1 233 ? 22.923 17.439 -25.791 1.00 98.31 233 THR A C 1
ATOM 1929 O O . THR A 1 233 ? 23.315 17.607 -26.948 1.00 98.31 233 THR A O 1
ATOM 1932 N N . GLU A 1 234 ? 22.885 16.235 -25.216 1.00 98.38 234 GLU A N 1
ATOM 1933 C CA . GLU A 1 234 ? 23.381 15.020 -25.868 1.00 98.38 234 GLU A CA 1
ATOM 1934 C C . GLU A 1 234 ? 22.497 14.634 -27.060 1.00 98.38 234 GLU A C 1
ATOM 1936 O O . GLU A 1 234 ? 22.986 14.312 -28.144 1.00 98.38 234 GLU A O 1
ATOM 1941 N N . ARG A 1 235 ? 21.173 14.750 -26.906 1.00 98.25 235 ARG A N 1
ATOM 1942 C CA . ARG A 1 235 ? 20.216 14.542 -27.998 1.00 98.25 235 ARG A CA 1
ATOM 1943 C C . ARG A 1 235 ? 20.496 15.479 -29.174 1.00 98.25 235 ARG A C 1
ATOM 1945 O O . ARG A 1 235 ? 20.524 15.029 -30.319 1.00 98.25 235 ARG A O 1
ATOM 1952 N N . ASN A 1 236 ? 20.734 16.761 -28.905 1.00 97.94 236 ASN A N 1
ATOM 1953 C CA . ASN A 1 236 ? 21.041 17.744 -29.944 1.00 97.94 236 ASN A CA 1
ATOM 1954 C C . ASN A 1 236 ? 22.381 17.460 -30.641 1.00 97.94 236 ASN A C 1
ATOM 1956 O O . ASN A 1 236 ? 22.479 17.596 -31.864 1.00 97.94 236 ASN A O 1
ATOM 1960 N N . PHE A 1 237 ? 23.390 16.997 -29.898 1.00 98.19 237 PHE A N 1
ATOM 1961 C CA . PHE A 1 237 ? 24.660 16.551 -30.469 1.00 98.19 237 PHE A CA 1
ATOM 1962 C C . PHE A 1 237 ? 24.479 15.354 -31.415 1.00 98.19 237 PHE A C 1
ATOM 1964 O O . PHE A 1 237 ? 24.949 15.393 -32.556 1.00 98.19 237 PHE A O 1
ATOM 1971 N N . LEU A 1 238 ? 23.748 14.322 -30.982 1.00 98.06 238 LEU A N 1
ATOM 1972 C CA . LEU A 1 238 ? 23.482 13.129 -31.791 1.00 98.06 238 LEU A CA 1
ATOM 1973 C C . LEU A 1 238 ? 22.687 13.448 -33.062 1.00 98.06 238 LEU A C 1
ATOM 1975 O O . LEU A 1 238 ? 23.018 12.928 -34.127 1.00 98.06 238 LEU A O 1
ATOM 1979 N N . ASN A 1 239 ? 21.690 14.333 -32.980 1.00 97.31 239 ASN A N 1
ATOM 1980 C CA . ASN A 1 239 ? 20.926 14.775 -34.149 1.00 97.31 239 ASN A CA 1
ATOM 1981 C C . ASN A 1 239 ? 21.823 15.495 -35.171 1.00 97.31 239 ASN A C 1
ATOM 1983 O O . ASN A 1 239 ? 21.799 15.166 -36.354 1.00 97.31 239 ASN A O 1
ATOM 1987 N N . SER A 1 240 ? 22.694 16.403 -34.719 1.00 97.62 240 SER A N 1
ATOM 1988 C CA . SER A 1 240 ? 23.669 17.074 -35.594 1.00 97.62 240 SER A CA 1
ATOM 1989 C C . SER A 1 240 ? 24.656 16.088 -36.236 1.00 97.62 240 SER A C 1
ATOM 1991 O O . SER A 1 240 ? 24.983 16.187 -37.423 1.00 97.62 240 SER A O 1
ATOM 1993 N N . ALA A 1 241 ? 25.120 15.090 -35.479 1.00 97.44 241 ALA A N 1
ATOM 1994 C CA . ALA A 1 241 ? 25.979 14.033 -36.006 1.00 97.44 241 ALA A CA 1
ATOM 1995 C C . ALA A 1 241 ? 25.260 13.182 -37.069 1.00 97.44 241 ALA A C 1
ATOM 1997 O O . ALA A 1 241 ? 25.859 12.864 -38.101 1.00 97.44 241 ALA A O 1
ATOM 1998 N N . ALA A 1 242 ? 23.983 12.856 -36.849 1.00 97.62 242 ALA A N 1
ATOM 1999 C CA . ALA A 1 242 ? 23.152 12.134 -37.807 1.00 97.62 242 ALA A CA 1
ATOM 2000 C C . ALA A 1 242 ? 22.969 12.928 -39.112 1.00 97.62 242 ALA A C 1
ATOM 2002 O O . ALA A 1 242 ? 23.232 12.383 -40.187 1.00 97.62 242 ALA A O 1
ATOM 2003 N N . ASP A 1 243 ? 22.649 14.222 -39.025 1.00 97.12 243 ASP A N 1
ATOM 2004 C CA . ASP A 1 243 ? 22.521 15.113 -40.188 1.00 97.12 243 ASP A CA 1
ATOM 2005 C C . ASP A 1 243 ? 23.827 15.190 -40.999 1.00 97.12 243 ASP A C 1
ATOM 2007 O O . ASP A 1 243 ? 23.831 15.185 -42.235 1.00 97.12 243 ASP A O 1
ATOM 2011 N N . ASN A 1 244 ? 24.973 15.249 -40.313 1.00 96.81 244 ASN A N 1
ATOM 2012 C CA . ASN A 1 244 ? 26.283 15.251 -40.963 1.00 96.81 244 ASN A CA 1
ATOM 2013 C C . ASN A 1 244 ? 26.578 13.918 -41.660 1.00 96.81 244 ASN A C 1
ATOM 2015 O O . ASN A 1 244 ? 27.103 13.906 -42.777 1.00 96.81 244 ASN A O 1
ATOM 2019 N N . PHE A 1 245 ? 26.219 12.794 -41.036 1.00 96.25 245 PHE A N 1
ATOM 2020 C CA . PHE A 1 245 ? 26.378 11.476 -41.640 1.00 96.25 245 PHE A CA 1
ATOM 2021 C C . PHE A 1 245 ? 25.503 11.325 -42.889 1.00 96.25 245 PHE A C 1
ATOM 2023 O O . PHE A 1 245 ? 25.985 10.857 -43.922 1.00 96.25 245 PHE A O 1
ATOM 2030 N N . GLU A 1 246 ? 24.253 11.791 -42.845 1.00 96.56 246 GLU A N 1
ATOM 2031 C CA . GLU A 1 246 ? 23.360 11.779 -44.003 1.00 96.56 246 GLU A CA 1
ATOM 2032 C C . GLU A 1 246 ? 23.961 12.568 -45.178 1.00 96.56 246 GLU A C 1
ATOM 2034 O O . GLU A 1 246 ? 24.087 12.026 -46.282 1.00 96.56 246 GLU A O 1
ATOM 2039 N N . LYS A 1 247 ? 24.470 13.784 -44.931 1.00 95.31 247 LYS A N 1
ATOM 2040 C CA . LYS A 1 247 ? 25.174 14.593 -45.946 1.00 95.31 247 LYS A CA 1
ATOM 2041 C C . LYS A 1 247 ? 26.383 13.868 -46.546 1.00 95.31 247 LYS A C 1
ATOM 2043 O O . LYS A 1 247 ? 26.553 13.860 -47.767 1.00 95.31 247 LYS A O 1
ATOM 2048 N N . LEU A 1 248 ? 27.206 13.217 -45.718 1.00 94.50 248 LEU A N 1
ATOM 2049 C CA . LEU A 1 248 ? 28.357 12.434 -46.189 1.00 94.50 248 LEU A CA 1
ATOM 2050 C C . LEU A 1 248 ? 27.925 11.242 -47.053 1.00 94.50 248 LEU A C 1
ATOM 2052 O O . LEU A 1 248 ? 28.534 10.980 -48.093 1.00 94.50 248 LEU A O 1
ATOM 2056 N N . THR A 1 249 ? 26.862 10.532 -46.663 1.00 93.50 249 THR A N 1
ATOM 2057 C CA . THR A 1 249 ? 26.347 9.406 -47.455 1.00 93.50 249 THR A CA 1
ATOM 2058 C C . THR A 1 249 ? 25.770 9.852 -48.797 1.00 93.50 249 THR A C 1
ATOM 2060 O O . THR A 1 249 ? 25.973 9.157 -49.797 1.00 93.50 249 THR A O 1
ATOM 2063 N N . LEU A 1 250 ? 25.106 11.011 -48.854 1.00 91.31 250 LEU A N 1
ATOM 2064 C CA . LEU A 1 250 ? 24.573 11.580 -50.091 1.00 91.31 250 LEU A CA 1
ATOM 2065 C C . LEU A 1 250 ? 25.706 11.983 -51.049 1.00 91.31 250 LEU A C 1
ATOM 2067 O O . LEU A 1 250 ? 25.692 11.592 -52.216 1.00 91.31 250 LEU A O 1
ATOM 2071 N N . ASN A 1 251 ? 26.736 12.665 -50.535 1.00 87.62 251 ASN A N 1
ATOM 2072 C CA . ASN A 1 251 ? 27.923 13.036 -51.311 1.00 87.62 251 ASN A CA 1
ATOM 2073 C C . ASN A 1 251 ? 28.641 11.804 -51.877 1.00 87.62 251 ASN A C 1
ATOM 2075 O O . ASN A 1 251 ? 28.985 11.776 -53.058 1.00 87.62 251 ASN A O 1
ATOM 2079 N N . ARG A 1 252 ? 28.796 10.748 -51.067 1.00 88.31 252 ARG A N 1
ATOM 2080 C CA . ARG A 1 252 ? 29.404 9.487 -51.515 1.00 88.31 252 ARG A CA 1
ATOM 2081 C C . ARG A 1 252 ? 28.573 8.792 -52.596 1.00 88.31 252 ARG A C 1
ATOM 2083 O O . ARG A 1 252 ? 29.140 8.264 -53.547 1.00 88.31 252 ARG A O 1
ATOM 2090 N N . LYS A 1 253 ? 27.239 8.792 -52.485 1.00 84.44 253 LYS A N 1
ATOM 2091 C CA . LYS A 1 253 ? 26.352 8.234 -53.524 1.00 84.44 253 LYS A CA 1
ATOM 2092 C C . LYS A 1 253 ? 26.458 8.997 -54.845 1.00 84.44 253 LYS A C 1
ATOM 2094 O O . LYS A 1 253 ? 26.419 8.354 -55.890 1.00 84.44 253 LYS A O 1
ATOM 2099 N N . ASN A 1 254 ? 26.606 10.321 -54.802 1.00 79.69 254 ASN A N 1
ATOM 2100 C CA . ASN A 1 254 ? 26.796 11.135 -56.004 1.00 79.69 254 ASN A CA 1
ATOM 2101 C C . ASN A 1 254 ? 28.154 10.841 -56.662 1.00 79.69 254 ASN A C 1
ATOM 2103 O O . ASN A 1 254 ? 28.182 10.532 -57.845 1.00 79.69 254 ASN A O 1
ATOM 2107 N N . GLN A 1 255 ? 29.242 10.771 -55.885 1.00 76.06 255 GLN A N 1
ATOM 2108 C CA . GLN A 1 255 ? 30.566 10.386 -56.404 1.00 76.06 255 GLN A CA 1
ATOM 2109 C C . GLN A 1 255 ? 30.574 8.982 -57.035 1.00 76.06 255 GLN A C 1
ATOM 2111 O O . GLN A 1 255 ? 31.164 8.774 -58.088 1.00 76.06 255 GLN A O 1
ATOM 2116 N N . MET A 1 256 ? 29.873 8.013 -56.435 1.00 68.25 256 MET A N 1
ATOM 2117 C CA . MET A 1 256 ? 29.790 6.656 -56.989 1.00 68.25 256 MET A CA 1
ATOM 2118 C C . MET A 1 256 ? 28.866 6.538 -58.209 1.00 68.25 256 MET A C 1
ATOM 2120 O O . MET A 1 256 ? 28.984 5.556 -58.939 1.00 68.25 256 MET A O 1
ATOM 2124 N N . LYS A 1 257 ? 27.937 7.478 -58.441 1.00 61.16 257 LYS A N 1
ATOM 2125 C CA . LYS A 1 257 ? 27.138 7.502 -59.678 1.00 61.16 257 LYS A CA 1
ATOM 2126 C C . LYS A 1 257 ? 27.970 7.953 -60.878 1.00 61.16 257 LYS A C 1
ATOM 2128 O O . LYS A 1 257 ? 27.759 7.408 -61.955 1.00 61.16 257 LYS A O 1
ATOM 2133 N N . ASP A 1 258 ? 28.956 8.821 -60.669 1.00 56.62 258 ASP A N 1
ATOM 2134 C CA . ASP A 1 258 ? 29.827 9.313 -61.742 1.00 56.62 258 ASP A CA 1
ATOM 2135 C C . ASP A 1 258 ? 30.910 8.291 -62.158 1.00 56.62 258 ASP A C 1
ATOM 2137 O O . ASP A 1 258 ? 31.350 8.286 -63.303 1.00 56.62 258 ASP A O 1
ATOM 2141 N N . GLU A 1 259 ? 31.293 7.346 -61.287 1.00 54.53 259 GLU A N 1
ATOM 2142 C CA . GLU A 1 259 ? 32.270 6.288 -61.627 1.00 54.53 259 GLU A CA 1
ATOM 2143 C C . GLU A 1 259 ? 31.642 4.993 -62.185 1.00 54.53 259 GLU A C 1
ATOM 2145 O O . GLU A 1 259 ? 32.333 4.174 -62.803 1.00 54.53 259 GLU A O 1
ATOM 2150 N N . LYS A 1 260 ? 30.325 4.790 -62.017 1.00 48.88 260 LYS A N 1
ATOM 2151 C CA . LYS A 1 260 ? 29.634 3.552 -62.432 1.00 48.88 260 LYS A CA 1
ATOM 2152 C C . LYS A 1 260 ? 29.073 3.565 -63.858 1.00 48.88 260 LYS A C 1
ATOM 2154 O O . LYS A 1 260 ? 28.434 2.594 -64.255 1.00 48.88 260 LYS A O 1
ATOM 2159 N N . GLU A 1 261 ? 29.370 4.603 -64.639 1.00 50.31 261 GLU A N 1
ATOM 2160 C CA . GLU A 1 261 ? 29.230 4.597 -66.105 1.00 50.31 261 GLU A CA 1
ATOM 2161 C C . GLU A 1 261 ? 30.510 4.139 -66.839 1.00 50.31 261 GLU A C 1
ATOM 2163 O O . GLU A 1 261 ? 30.585 4.182 -68.069 1.00 50.31 261 GLU A O 1
ATOM 2168 N N . SER A 1 262 ? 31.509 3.596 -66.128 1.00 49.62 262 SER A N 1
ATOM 2169 C CA . SER A 1 262 ? 32.628 2.875 -66.755 1.00 49.62 262 SER A CA 1
ATOM 2170 C C . SER A 1 262 ? 32.303 1.382 -66.963 1.00 49.62 262 SER A C 1
ATOM 2172 O O . SER A 1 262 ? 32.582 0.514 -66.147 1.00 49.62 262 SER A O 1
ATOM 2174 N N . LYS A 1 263 ? 31.603 1.119 -68.072 1.00 53.03 263 LYS A N 1
ATOM 2175 C CA . LYS A 1 263 ? 31.714 0.020 -69.067 1.00 53.03 263 LYS A CA 1
ATOM 2176 C C . LYS A 1 263 ? 32.524 -1.280 -68.794 1.00 53.03 263 LYS A C 1
ATOM 2178 O O . LYS A 1 263 ? 32.998 -1.870 -69.758 1.00 53.03 263 LYS A O 1
ATOM 2183 N N . ASP A 1 264 ? 32.657 -1.797 -67.574 1.00 56.22 264 ASP A N 1
ATOM 2184 C CA . ASP A 1 264 ? 33.587 -2.921 -67.316 1.00 56.22 264 ASP A CA 1
ATOM 2185 C C . ASP A 1 264 ? 32.941 -4.238 -66.835 1.00 56.22 264 ASP A C 1
ATOM 2187 O O . ASP A 1 264 ? 33.619 -5.264 -66.732 1.00 56.22 264 ASP A O 1
ATOM 2191 N N . ASP A 1 265 ? 31.625 -4.256 -66.598 1.00 65.56 265 ASP A N 1
ATOM 2192 C CA . ASP A 1 265 ? 30.898 -5.444 -66.101 1.00 65.56 265 ASP A CA 1
ATOM 2193 C C . ASP A 1 265 ? 30.199 -6.276 -67.193 1.00 65.56 265 ASP A C 1
ATOM 2195 O O . ASP A 1 265 ? 29.593 -7.316 -66.906 1.00 65.56 265 ASP A O 1
ATOM 2199 N N . HIS A 1 266 ? 30.303 -5.853 -68.456 1.00 80.88 266 HIS A N 1
ATOM 2200 C CA . HIS A 1 266 ? 29.679 -6.539 -69.590 1.00 80.88 266 HIS A CA 1
ATOM 2201 C C . HIS A 1 266 ? 30.654 -7.314 -70.472 1.00 80.88 266 HIS A C 1
ATOM 2203 O O . HIS A 1 266 ? 30.193 -7.927 -71.426 1.00 80.88 266 HIS A O 1
ATOM 2209 N N . ASN A 1 267 ? 31.953 -7.360 -70.157 1.00 90.50 267 ASN A N 1
ATOM 2210 C CA . ASN A 1 267 ? 32.941 -8.043 -70.995 1.00 90.50 267 ASN A CA 1
ATOM 2211 C C . ASN A 1 267 ? 33.503 -9.299 -70.324 1.00 90.50 267 ASN A C 1
ATOM 2213 O O . ASN A 1 267 ? 33.759 -9.356 -69.119 1.00 90.50 267 ASN A O 1
ATOM 2217 N N . CYS A 1 268 ? 33.758 -10.324 -71.131 1.00 92.38 268 CYS A N 1
ATOM 2218 C CA . CYS A 1 268 ? 34.449 -11.522 -70.688 1.00 92.38 268 CYS A CA 1
ATOM 2219 C C . CYS A 1 268 ? 35.914 -11.201 -70.365 1.00 92.38 268 CYS A C 1
ATOM 2221 O O . CYS A 1 268 ? 36.665 -10.779 -71.236 1.00 92.38 268 CYS A O 1
ATOM 2223 N N . ARG A 1 269 ? 36.379 -11.498 -69.147 1.00 91.56 269 ARG A N 1
ATOM 2224 C CA . ARG A 1 269 ? 37.766 -11.210 -68.726 1.00 91.56 269 ARG A CA 1
ATOM 2225 C C . ARG A 1 269 ? 38.845 -12.076 -69.402 1.00 91.56 269 ARG A C 1
ATOM 2227 O O . ARG A 1 269 ? 40.023 -11.854 -69.157 1.00 91.56 269 ARG A O 1
ATOM 2234 N N . ILE A 1 270 ? 38.462 -13.059 -70.225 1.00 93.69 270 ILE A N 1
ATOM 2235 C CA . ILE A 1 270 ? 39.398 -13.895 -71.000 1.00 93.69 270 ILE A CA 1
ATOM 2236 C C . ILE A 1 270 ? 39.592 -13.330 -72.410 1.00 93.69 270 ILE A C 1
ATOM 2238 O O . ILE A 1 270 ? 40.721 -13.102 -72.820 1.00 93.69 270 ILE A O 1
ATOM 2242 N N . CYS A 1 271 ? 38.505 -13.095 -73.149 1.00 94.00 271 CYS A N 1
ATOM 2243 C CA . CYS A 1 271 ? 38.575 -12.608 -74.532 1.00 94.00 271 CYS A CA 1
ATOM 2244 C C . CYS A 1 271 ? 38.390 -11.089 -74.661 1.00 94.00 271 CYS A C 1
ATOM 2246 O O . CYS A 1 271 ? 38.463 -10.569 -75.764 1.00 94.00 271 CYS A O 1
ATOM 2248 N N . MET A 1 272 ? 38.096 -10.390 -73.560 1.00 92.06 272 MET A N 1
ATOM 2249 C CA . MET A 1 272 ? 37.822 -8.945 -73.462 1.00 92.06 272 MET A CA 1
ATOM 2250 C C . MET A 1 272 ? 36.617 -8.423 -74.261 1.00 92.06 272 MET A C 1
ATOM 2252 O O . MET A 1 272 ? 36.312 -7.236 -74.202 1.00 92.06 272 MET A O 1
ATOM 2256 N N . GLU A 1 273 ? 35.889 -9.296 -74.950 1.00 91.25 273 GLU A N 1
ATOM 2257 C CA . GLU A 1 273 ? 34.687 -8.947 -75.713 1.00 91.25 273 GLU A CA 1
ATOM 2258 C C . GLU A 1 273 ? 33.411 -8.928 -74.855 1.00 91.25 273 GLU A C 1
ATOM 2260 O O . GLU A 1 273 ? 33.334 -9.668 -73.864 1.00 91.25 273 GLU A O 1
ATOM 2265 N N . PRO A 1 274 ? 32.403 -8.122 -75.240 1.00 90.38 274 PRO A N 1
ATOM 2266 C CA . PRO A 1 274 ? 31.129 -8.040 -74.540 1.00 90.38 274 PRO A CA 1
ATOM 2267 C C . PRO A 1 274 ? 30.361 -9.368 -74.557 1.00 90.38 274 PRO A C 1
ATOM 2269 O O . PRO A 1 274 ? 30.458 -10.163 -75.495 1.00 90.38 274 PRO A O 1
ATOM 2272 N N . PHE A 1 275 ? 29.592 -9.612 -73.499 1.00 91.19 275 PHE A N 1
ATOM 2273 C CA . PHE A 1 275 ? 28.599 -10.675 -73.454 1.00 91.19 275 PHE A CA 1
ATOM 2274 C C . PHE A 1 275 ? 27.457 -10.335 -74.407 1.00 91.19 275 PHE A C 1
ATOM 2276 O O . PHE A 1 275 ? 26.991 -9.199 -74.455 1.00 91.19 275 PHE A O 1
ATOM 2283 N N . ASP A 1 276 ? 26.995 -11.345 -75.127 1.00 86.06 276 ASP A N 1
ATOM 2284 C CA . ASP A 1 276 ? 25.890 -11.246 -76.071 1.00 86.06 276 ASP A CA 1
ATOM 2285 C C . ASP A 1 276 ? 25.035 -12.512 -75.957 1.00 86.06 276 ASP A C 1
ATOM 2287 O O . ASP A 1 276 ? 25.558 -13.613 -75.748 1.00 86.06 276 ASP A O 1
ATOM 2291 N N . ASN A 1 277 ? 23.722 -12.347 -76.080 1.00 81.25 277 ASN A N 1
ATOM 2292 C CA . ASN A 1 277 ? 22.736 -13.410 -75.940 1.00 81.25 277 ASN A CA 1
ATOM 2293 C C . ASN A 1 277 ? 22.760 -14.391 -77.120 1.00 81.25 277 ASN A C 1
ATOM 2295 O O . ASN A 1 277 ? 22.274 -15.510 -76.968 1.00 81.25 277 ASN A O 1
ATOM 2299 N N . GLU A 1 278 ? 23.328 -14.007 -78.268 1.00 82.38 278 GLU A N 1
ATOM 2300 C CA . GLU A 1 278 ? 23.365 -14.867 -79.456 1.00 82.38 278 GLU A CA 1
ATOM 2301 C C . GLU A 1 278 ? 24.615 -15.749 -79.517 1.00 82.38 278 GLU A C 1
ATOM 2303 O O . GLU A 1 278 ? 24.524 -16.948 -79.778 1.00 82.38 278 GLU A O 1
ATOM 2308 N N . LYS A 1 279 ? 25.799 -15.164 -79.292 1.00 81.69 279 LYS A N 1
ATOM 2309 C CA . LYS A 1 279 ? 27.080 -15.871 -79.486 1.00 81.69 279 LYS A CA 1
ATOM 2310 C C . LYS A 1 279 ? 27.891 -16.040 -78.210 1.00 81.69 279 LYS A C 1
ATOM 2312 O O . LYS A 1 279 ? 28.600 -17.030 -78.055 1.00 81.69 279 LYS A O 1
ATOM 2317 N N . ARG A 1 280 ? 27.812 -15.094 -77.270 1.00 84.94 280 ARG A N 1
ATOM 2318 C CA . AR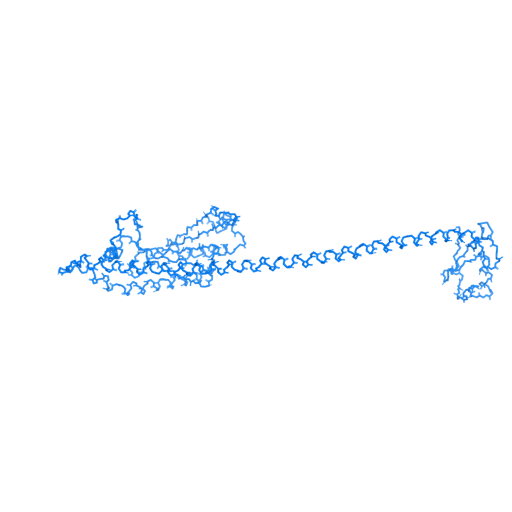G A 1 280 ? 28.738 -15.000 -76.126 1.00 84.94 280 ARG A CA 1
ATOM 2319 C C . ARG A 1 280 ? 28.003 -14.952 -74.803 1.00 84.94 280 ARG A C 1
ATOM 2321 O O . ARG A 1 280 ? 28.146 -14.014 -74.020 1.00 84.94 280 ARG A O 1
ATOM 2328 N N . HIS A 1 281 ? 27.261 -16.019 -74.542 1.00 89.94 281 HIS A N 1
ATOM 2329 C CA . HIS A 1 281 ? 26.481 -16.148 -73.322 1.00 89.94 281 HIS A CA 1
ATOM 2330 C C . HIS A 1 281 ? 27.372 -16.019 -72.086 1.00 89.94 281 HIS A C 1
ATOM 2332 O O . HIS A 1 281 ? 28.390 -16.715 -71.941 1.00 89.94 281 HIS A O 1
ATOM 2338 N N . ARG A 1 282 ? 26.944 -15.154 -71.170 1.00 93.06 282 ARG A N 1
ATOM 2339 C CA . ARG A 1 282 ? 27.579 -14.962 -69.871 1.00 93.06 282 ARG A CA 1
ATOM 2340 C C . ARG A 1 282 ? 27.462 -16.249 -69.059 1.00 93.06 282 ARG A C 1
ATOM 2342 O O . ARG A 1 282 ? 26.425 -16.899 -69.018 1.00 93.06 282 ARG A O 1
ATOM 2349 N N . SER A 1 283 ? 28.543 -16.651 -68.414 1.00 93.38 283 SER A N 1
ATOM 2350 C CA . SER A 1 283 ? 28.583 -17.803 -67.514 1.00 93.38 283 SER A CA 1
ATOM 2351 C C . SER A 1 283 ? 29.316 -17.426 -66.241 1.00 93.38 283 SER A C 1
ATOM 2353 O O . SER A 1 283 ? 30.255 -16.631 -66.277 1.00 93.38 283 SER A O 1
ATOM 2355 N N . VAL A 1 284 ? 28.895 -17.995 -65.116 1.00 94.38 284 VAL A N 1
ATOM 2356 C CA . VAL A 1 284 ? 29.489 -17.758 -63.802 1.00 94.38 284 VAL A CA 1
ATOM 2357 C C . VAL A 1 284 ? 30.011 -19.064 -63.217 1.00 94.38 284 VAL A C 1
ATOM 2359 O O . VAL A 1 284 ? 29.352 -20.100 -63.285 1.00 94.38 284 VAL A O 1
ATOM 2362 N N . LEU A 1 285 ? 31.204 -19.017 -62.629 1.00 94.75 285 LEU A N 1
ATOM 2363 C CA . LEU A 1 285 ? 31.712 -20.118 -61.819 1.00 94.75 285 LEU A CA 1
ATOM 2364 C C . LEU A 1 285 ? 31.085 -20.066 -60.429 1.00 94.75 285 LEU A C 1
ATOM 2366 O O . LEU A 1 285 ? 31.347 -19.131 -59.676 1.00 94.75 285 LEU A O 1
ATOM 2370 N N . ILE A 1 286 ? 30.331 -21.086 -60.037 1.00 92.88 286 ILE A N 1
ATOM 2371 C CA . ILE A 1 286 ? 29.647 -21.128 -58.734 1.00 92.88 286 ILE A CA 1
ATOM 2372 C C . ILE A 1 286 ? 30.661 -21.076 -57.576 1.00 92.88 286 ILE A C 1
ATOM 2374 O O . ILE A 1 286 ? 30.435 -20.417 -56.561 1.00 92.88 286 ILE A O 1
ATOM 2378 N N . THR A 1 287 ? 31.832 -21.695 -57.749 1.00 94.38 287 THR A N 1
ATOM 2379 C CA . THR A 1 287 ? 32.860 -21.819 -56.702 1.00 94.38 287 THR A CA 1
ATOM 2380 C C . THR A 1 287 ? 33.535 -20.501 -56.317 1.00 94.38 287 THR A C 1
ATOM 2382 O O . THR A 1 287 ? 34.044 -20.379 -55.196 1.00 94.38 287 THR A O 1
ATOM 2385 N N . CYS A 1 288 ? 33.593 -19.524 -57.229 1.00 95.38 288 CYS A N 1
ATOM 2386 C CA . CYS A 1 288 ? 34.303 -18.256 -57.012 1.00 95.38 288 CYS A CA 1
ATOM 2387 C C . CYS A 1 288 ? 33.593 -17.005 -57.543 1.00 95.38 288 CYS A C 1
ATOM 2389 O O . CYS A 1 288 ? 34.122 -15.913 -57.376 1.00 95.38 288 CYS A O 1
ATOM 2391 N N . ARG A 1 289 ? 32.416 -17.151 -58.156 1.00 94.81 289 ARG A N 1
ATOM 2392 C CA . ARG A 1 289 ? 31.563 -16.083 -58.705 1.00 94.81 289 ARG A CA 1
ATOM 2393 C C . ARG A 1 289 ? 32.183 -15.234 -59.822 1.00 94.81 289 ARG A C 1
ATOM 2395 O O . ARG A 1 289 ? 31.600 -14.227 -60.211 1.00 94.81 289 ARG A O 1
ATOM 2402 N N . HIS A 1 290 ? 33.319 -15.647 -60.380 1.00 96.00 290 HIS A N 1
ATOM 2403 C CA . HIS A 1 290 ? 33.905 -14.999 -61.552 1.00 96.00 290 HIS A CA 1
ATOM 2404 C C . HIS A 1 290 ? 33.126 -15.332 -62.823 1.00 96.00 290 HIS A C 1
ATOM 2406 O O . HIS A 1 290 ? 32.625 -16.450 -62.975 1.00 96.00 290 HIS A O 1
ATOM 2412 N N . GLN A 1 291 ? 33.046 -14.359 -63.729 1.00 94.94 291 GLN A N 1
ATOM 2413 C CA . GLN A 1 291 ? 32.201 -14.422 -64.914 1.00 94.94 291 GLN A CA 1
ATOM 2414 C C . GLN A 1 291 ? 33.015 -14.367 -66.204 1.00 94.94 291 GLN A C 1
ATOM 2416 O O . GLN A 1 291 ? 33.963 -13.591 -66.330 1.00 94.94 291 GLN A O 1
ATOM 2421 N N . PHE A 1 292 ? 32.613 -15.183 -67.172 1.00 94.88 292 PHE A N 1
ATOM 2422 C CA . PHE A 1 292 ? 33.289 -15.367 -68.453 1.00 94.88 292 PHE A CA 1
ATOM 2423 C C . PHE A 1 292 ? 32.272 -15.716 -69.542 1.00 94.88 292 PHE A C 1
ATOM 2425 O O . PHE A 1 292 ? 31.122 -16.032 -69.246 1.00 94.88 292 PHE A O 1
ATOM 2432 N N . CYS A 1 293 ? 32.692 -15.695 -70.806 1.00 95.75 293 CYS A N 1
ATOM 2433 C CA . CYS A 1 293 ? 31.901 -16.275 -71.884 1.00 95.75 293 CYS A CA 1
ATOM 2434 C C . CYS A 1 293 ? 31.908 -17.808 -71.748 1.00 95.75 293 CYS A C 1
ATOM 2436 O O . CYS A 1 293 ? 32.930 -18.379 -71.349 1.00 95.75 293 CYS A O 1
ATOM 2438 N N . TYR A 1 294 ? 30.792 -18.478 -72.054 1.00 95.12 294 TYR A N 1
ATOM 2439 C CA . TYR A 1 294 ? 30.669 -19.936 -71.889 1.00 95.12 294 TYR A CA 1
ATOM 2440 C C . TYR A 1 294 ? 31.779 -20.714 -72.619 1.00 95.12 294 TYR A C 1
ATOM 2442 O O . TYR A 1 294 ? 32.376 -21.636 -72.064 1.00 95.12 294 TYR A O 1
ATOM 2450 N N . GLU A 1 295 ? 32.108 -20.298 -73.841 1.00 94.94 295 GLU A N 1
ATOM 2451 C CA . GLU A 1 295 ? 33.165 -20.914 -74.650 1.00 94.94 295 GLU A CA 1
ATOM 2452 C C . GLU A 1 295 ? 34.548 -20.730 -74.015 1.00 94.94 295 GLU A C 1
ATOM 2454 O O . GLU A 1 295 ? 35.322 -21.679 -73.886 1.00 94.94 295 GLU A O 1
ATOM 2459 N N . CYS A 1 296 ? 34.824 -19.519 -73.531 1.00 96.56 296 CYS A N 1
ATOM 2460 C CA . CYS A 1 296 ? 36.076 -19.141 -72.894 1.00 96.56 296 CYS A CA 1
ATOM 2461 C C . CYS A 1 296 ? 36.346 -20.004 -71.658 1.00 96.56 296 CYS A C 1
ATOM 2463 O O . CYS A 1 296 ? 37.439 -20.548 -71.499 1.00 96.56 296 CYS A O 1
ATOM 2465 N N . ILE A 1 297 ? 35.344 -20.162 -70.785 1.00 96.31 297 ILE A N 1
ATOM 2466 C CA . ILE A 1 297 ? 35.517 -20.947 -69.561 1.00 96.31 297 ILE A CA 1
ATOM 2467 C C . ILE A 1 297 ? 35.599 -22.451 -69.842 1.00 96.31 297 ILE A C 1
ATOM 2469 O O . ILE A 1 297 ? 36.348 -23.150 -69.159 1.00 96.31 297 ILE A O 1
ATOM 2473 N N . LYS A 1 298 ? 34.915 -22.950 -70.882 1.00 95.75 298 LYS A N 1
ATOM 2474 C CA . LYS A 1 298 ? 35.069 -24.339 -71.338 1.00 95.75 298 LYS A CA 1
ATOM 2475 C C . LYS A 1 298 ? 36.467 -24.625 -71.875 1.00 95.75 298 LYS A C 1
ATOM 2477 O O . LYS A 1 298 ? 37.012 -25.688 -71.583 1.00 95.75 298 LYS A O 1
ATOM 2482 N N . ASN A 1 299 ? 37.062 -23.691 -72.613 1.00 96.25 299 ASN A N 1
ATOM 2483 C CA . ASN A 1 299 ? 38.435 -23.835 -73.097 1.00 96.25 299 ASN A CA 1
ATOM 2484 C C . ASN A 1 299 ? 39.431 -23.843 -71.935 1.00 96.25 299 ASN A C 1
ATOM 2486 O O . ASN A 1 299 ? 40.275 -24.734 -71.864 1.00 96.25 299 ASN A O 1
ATOM 2490 N N . VAL A 1 300 ? 39.256 -22.945 -70.958 1.00 96.44 300 VAL A N 1
ATOM 2491 C CA . VAL A 1 300 ? 40.063 -22.970 -69.730 1.00 96.44 300 VAL A CA 1
ATOM 2492 C C . VAL A 1 300 ? 39.914 -24.307 -69.011 1.00 96.44 300 VAL A C 1
ATOM 2494 O O . VAL A 1 300 ? 40.927 -24.891 -68.661 1.00 96.44 300 VAL A O 1
ATOM 2497 N N . LEU A 1 301 ? 38.699 -24.842 -68.846 1.00 95.56 301 LEU A N 1
ATOM 2498 C CA . LEU A 1 301 ? 38.483 -26.128 -68.173 1.00 95.56 301 LEU A CA 1
ATOM 2499 C C . LEU A 1 301 ? 39.228 -27.294 -68.851 1.00 95.56 301 LEU A C 1
ATOM 2501 O O . LEU A 1 301 ? 39.734 -28.172 -68.149 1.00 95.56 301 LEU A O 1
ATOM 2505 N N . LYS A 1 302 ? 39.308 -27.296 -70.191 1.00 95.81 302 LYS A N 1
ATOM 2506 C CA . LYS A 1 302 ? 40.040 -28.313 -70.968 1.00 95.81 302 LYS A CA 1
ATOM 2507 C C . LYS A 1 302 ? 41.549 -28.240 -70.738 1.00 95.81 302 LYS A C 1
ATOM 2509 O O . LYS A 1 302 ? 42.189 -29.279 -70.628 1.00 95.81 302 LYS A O 1
ATOM 2514 N N . GLU A 1 303 ? 42.107 -27.035 -70.650 1.00 95.06 303 GLU A N 1
ATOM 2515 C CA . GLU A 1 303 ? 43.547 -26.841 -70.450 1.00 95.06 303 GLU A CA 1
ATOM 2516 C C . GLU A 1 303 ? 43.960 -26.956 -68.976 1.00 95.06 303 GLU A C 1
ATOM 2518 O O . GLU A 1 303 ? 44.951 -27.600 -68.631 1.00 95.06 303 GLU A O 1
ATOM 2523 N N . LYS A 1 304 ? 43.227 -26.276 -68.089 1.00 91.88 304 LYS A N 1
ATOM 2524 C CA . LYS A 1 304 ? 43.549 -26.077 -66.674 1.00 91.88 304 LYS A CA 1
ATOM 2525 C C . LYS A 1 304 ? 42.259 -26.022 -65.853 1.00 91.88 304 LYS A C 1
ATOM 2527 O O . LYS A 1 304 ? 41.483 -25.077 -65.941 1.00 91.88 304 LYS A O 1
ATOM 2532 N N . LYS A 1 305 ? 42.080 -26.961 -64.921 1.00 94.62 305 LYS A N 1
ATOM 2533 C CA . LYS A 1 305 ? 40.937 -26.992 -63.980 1.00 94.62 305 LYS A CA 1
ATOM 2534 C C . LYS A 1 305 ? 41.028 -25.930 -62.864 1.00 94.62 305 LYS A C 1
ATOM 2536 O O . LYS A 1 305 ? 40.870 -26.252 -61.689 1.00 94.62 305 LYS A O 1
ATOM 2541 N N . LYS A 1 306 ? 41.380 -24.681 -63.194 1.00 97.19 306 LYS A N 1
ATOM 2542 C CA . LYS A 1 306 ? 41.554 -23.548 -62.266 1.00 97.19 306 LYS A CA 1
ATOM 2543 C C . LYS A 1 306 ? 41.030 -22.256 -62.894 1.00 97.19 306 LYS A C 1
ATOM 2545 O O . LYS A 1 306 ? 41.317 -21.977 -64.051 1.00 97.19 306 LYS A O 1
ATOM 2550 N N . CYS A 1 307 ? 40.289 -21.456 -62.129 1.00 97.00 307 CYS A N 1
ATOM 2551 C CA . CYS A 1 307 ? 39.724 -20.184 -62.586 1.00 97.00 307 CYS A CA 1
ATOM 2552 C C . CYS A 1 307 ? 40.819 -19.223 -63.087 1.00 97.00 307 CYS A C 1
ATOM 2554 O O . CYS A 1 307 ? 41.830 -19.041 -62.409 1.00 97.00 307 CYS A O 1
ATOM 2556 N N . ALA A 1 308 ? 40.596 -18.560 -64.227 1.00 94.69 308 ALA A N 1
ATOM 2557 C CA . ALA A 1 308 ? 41.566 -17.639 -64.829 1.00 94.69 308 ALA A CA 1
ATOM 2558 C C . ALA A 1 308 ? 41.886 -16.412 -63.950 1.00 94.69 308 ALA A C 1
ATOM 2560 O O . ALA A 1 308 ? 42.984 -15.872 -64.042 1.00 94.69 308 ALA A O 1
ATOM 2561 N N . LEU A 1 309 ? 40.960 -16.002 -63.073 1.00 94.50 309 LEU A N 1
ATOM 2562 C CA . LEU A 1 309 ? 41.119 -14.819 -62.218 1.00 94.50 309 LEU A CA 1
ATOM 2563 C C . LEU A 1 309 ? 41.701 -15.160 -60.840 1.00 94.50 309 LEU A C 1
ATOM 2565 O O . LEU A 1 309 ? 42.726 -14.615 -60.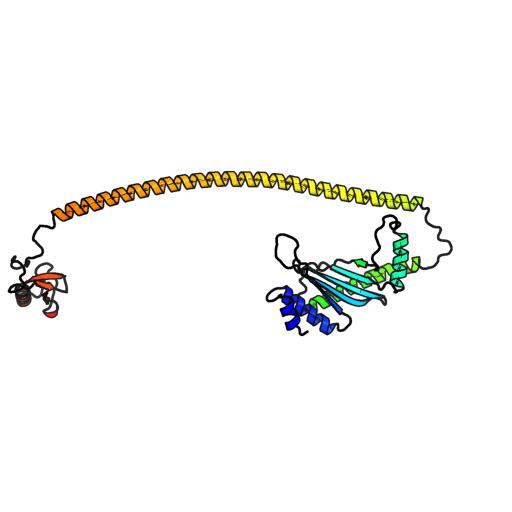450 1.00 94.50 309 LEU A O 1
ATOM 2569 N N . CYS A 1 310 ? 41.093 -16.098 -60.108 1.00 96.69 310 CYS A N 1
ATOM 2570 C CA . CYS A 1 310 ? 41.509 -16.412 -58.732 1.00 96.69 310 CYS A CA 1
ATOM 2571 C C . CYS A 1 310 ? 42.214 -17.760 -58.558 1.00 96.69 310 CYS A C 1
ATOM 2573 O O . CYS A 1 310 ? 42.550 -18.132 -57.436 1.00 96.69 310 CYS A O 1
ATOM 2575 N N . ARG A 1 311 ? 42.409 -18.529 -59.638 1.00 96.50 311 ARG A N 1
ATOM 2576 C CA . ARG A 1 311 ? 43.077 -19.847 -59.644 1.00 96.50 311 ARG A CA 1
ATOM 2577 C C . ARG A 1 311 ? 42.410 -20.938 -58.792 1.00 96.50 311 ARG A C 1
ATOM 2579 O O . ARG A 1 311 ? 42.978 -22.022 -58.655 1.00 96.50 311 ARG A O 1
ATOM 2586 N N . LYS A 1 312 ? 41.205 -20.699 -58.262 1.00 96.88 312 LYS A N 1
ATOM 2587 C CA . LYS A 1 312 ? 40.412 -21.704 -57.535 1.00 96.88 312 LYS A CA 1
ATOM 2588 C C . LYS A 1 312 ? 40.038 -22.856 -58.468 1.00 96.88 312 LYS A C 1
ATOM 2590 O O . LYS A 1 312 ? 39.676 -22.611 -59.619 1.00 96.88 312 LYS A O 1
ATOM 2595 N N . GLN A 1 313 ? 40.153 -24.092 -57.989 1.00 96.50 313 GLN A N 1
ATOM 2596 C CA . GLN A 1 313 ? 39.785 -25.272 -58.773 1.00 96.50 313 GLN A CA 1
ATOM 2597 C C . GLN A 1 313 ? 38.273 -25.324 -59.020 1.00 96.50 313 GLN A C 1
ATOM 2599 O O . GLN A 1 313 ? 37.495 -24.878 -58.174 1.00 96.50 313 GLN A O 1
ATOM 2604 N N . PHE A 1 314 ? 37.877 -25.826 -60.190 1.00 97.19 314 PHE A N 1
ATOM 2605 C CA . PHE A 1 314 ? 36.473 -25.994 -60.568 1.00 97.19 314 PHE A CA 1
ATOM 2606 C C . PHE A 1 314 ? 36.299 -27.156 -61.558 1.00 97.19 314 PHE A C 1
ATOM 2608 O O . PHE A 1 314 ? 37.242 -27.541 -62.256 1.00 97.19 314 PHE A O 1
ATOM 2615 N N . GLU A 1 315 ? 35.086 -27.696 -61.609 1.00 97.06 315 GLU A N 1
ATOM 2616 C CA . GLU A 1 315 ? 34.639 -28.763 -62.507 1.00 97.06 315 GLU A CA 1
ATOM 2617 C C . GLU A 1 315 ? 33.539 -28.261 -63.459 1.00 97.06 315 GLU A C 1
ATOM 2619 O O . GLU A 1 315 ? 33.012 -27.163 -63.295 1.00 97.06 315 GLU A O 1
ATOM 2624 N N . GLU A 1 316 ? 33.153 -29.057 -64.464 1.00 95.94 316 GLU A N 1
ATOM 2625 C CA . GLU A 1 316 ? 32.134 -28.640 -65.447 1.00 95.94 316 GLU A CA 1
ATOM 2626 C C . GLU A 1 316 ? 30.782 -28.309 -64.797 1.00 95.94 316 GLU A C 1
ATOM 2628 O O . GLU A 1 316 ? 30.138 -27.336 -65.185 1.00 95.94 316 GLU A O 1
ATOM 2633 N N . LYS A 1 317 ? 30.398 -29.050 -63.749 1.00 96.25 317 LYS A N 1
ATOM 2634 C CA . LYS A 1 317 ? 29.178 -28.805 -62.958 1.00 96.25 317 LYS A CA 1
ATOM 2635 C C . LYS A 1 317 ? 29.164 -27.448 -62.245 1.00 96.25 317 LYS A C 1
ATOM 2637 O O . LYS A 1 317 ? 28.101 -26.976 -61.855 1.00 96.25 317 LYS A O 1
ATOM 2642 N N . ASP A 1 318 ? 30.331 -26.826 -62.079 1.00 96.50 318 ASP A N 1
ATOM 2643 C CA . ASP A 1 318 ? 30.466 -25.528 -61.423 1.00 96.50 318 ASP A CA 1
ATOM 2644 C C . ASP A 1 318 ? 30.261 -24.356 -62.398 1.00 96.50 318 ASP A C 1
ATOM 2646 O O . ASP A 1 318 ? 30.283 -23.201 -61.966 1.00 96.50 318 ASP A O 1
ATOM 2650 N N . ILE A 1 319 ? 30.089 -24.620 -63.701 1.00 96.3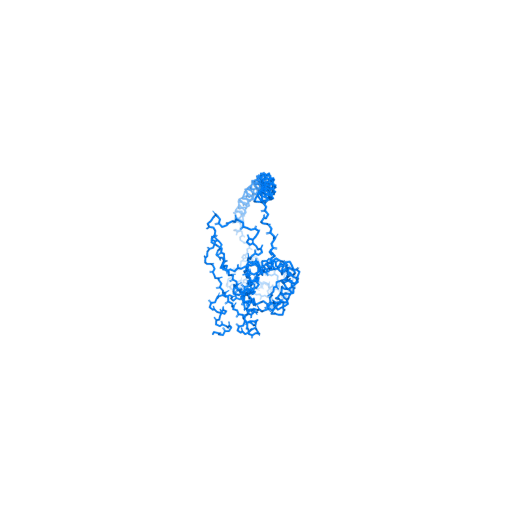8 319 ILE A N 1
ATOM 2651 C CA . ILE A 1 319 ? 29.820 -23.600 -64.720 1.00 96.38 319 ILE A CA 1
ATOM 2652 C C . ILE A 1 319 ? 28.307 -23.417 -64.851 1.00 96.38 319 ILE A C 1
ATOM 2654 O O . ILE A 1 319 ? 27.611 -24.266 -65.406 1.00 96.38 319 ILE A O 1
ATOM 2658 N N . PHE A 1 320 ? 27.798 -22.270 -64.406 1.00 96.25 320 PHE A N 1
ATOM 2659 C CA . PHE A 1 320 ? 26.393 -21.906 -64.556 1.00 96.25 320 PHE A CA 1
ATOM 2660 C C . PHE A 1 320 ? 26.217 -20.892 -65.690 1.00 96.25 320 PHE A C 1
ATOM 2662 O O . PHE A 1 320 ? 26.762 -19.786 -65.634 1.00 96.25 320 PHE A O 1
ATOM 2669 N N . LYS A 1 321 ? 25.471 -21.266 -66.734 1.00 93.69 321 LYS A N 1
ATOM 2670 C CA . LYS A 1 321 ? 25.175 -20.397 -67.880 1.00 93.69 321 LYS A CA 1
ATOM 2671 C C . LYS A 1 321 ? 24.033 -19.445 -67.510 1.00 93.69 321 LYS A C 1
ATOM 2673 O O . LYS A 1 321 ? 22.978 -19.897 -67.077 1.00 93.69 321 LYS A O 1
ATOM 2678 N N . LEU A 1 322 ? 24.257 -18.144 -67.665 1.00 88.56 322 LEU A N 1
ATOM 2679 C CA . LEU A 1 322 ? 23.242 -17.108 -67.492 1.00 88.56 322 LEU A CA 1
ATOM 2680 C C . LEU A 1 322 ? 22.622 -16.843 -68.872 1.00 88.56 322 LEU A C 1
ATOM 2682 O O . LEU A 1 322 ? 23.360 -16.629 -69.837 1.00 88.56 322 LEU A O 1
ATOM 2686 N N . PHE A 1 323 ? 21.296 -16.942 -68.964 1.00 77.62 323 PHE A N 1
ATOM 2687 C CA . PHE A 1 323 ? 20.523 -16.674 -70.179 1.00 77.62 323 PHE A CA 1
ATOM 2688 C C . PHE A 1 323 ? 19.916 -15.280 -70.142 1.00 77.62 323 PHE A C 1
ATOM 2690 O O . PHE A 1 323 ? 19.572 -14.832 -69.021 1.00 77.62 323 PHE A O 1
#

pLDDT: mean 79.39, std 16.75, range [37.78, 98.56]

Organism: Oikopleura dioica (NCBI:txid34765)

Sequence (323 aa):
ATKDDILHNLSVRGSHGQQYLASLIELKRVMKDNMKILVCCTDDIGFYRKNQFFFIVEIKETICSFPGVIKMIFDNIEFHMHKFQFKFDKESRFAKLWSQTESNMKSLESLGVKSSPYYTLEEVLTTSLPLFIPEMMTKAIYDFKTSVEKKIKKRKPEMEKNYVDTPGLERSDGEMHFEVTNKFAQFKLNCIKHVQSIYTKTRDEHAKDIVTIEGRIKRFNEIIRKFDDEIETERNFLNSAADNFEKLTLNRKNQMKDEKESKDDHNCRICMEPFDNEKRHRSVLITCRHQFCYECIKNVLKEKKKCALCRKQFEEKDIFKLF

Secondary structure (DSSP, 8-state):
--HHHHHHHTT-TTSHHHHHHHHHHHHHHHHGGGEEEEEEEE---SS----EEEEEEEEEEEETTEEEEEEEEEESS-TT-EEEEEEE-TTSHHHHHHHHHHHTT---GGG--PPPSS-EEEE----SS---SHHHHHHHHHHHHHHHHHHHHHHHHHHHHHHS--TT-PPPPHHHHHHHHHHHHHHHHHHHHHHHHHHHHHHHHHHHHHHHHHHHHHHHHHHHHHHHHHHHHHHHHHHHHHHHHHHHHHHHHHHHHHHTTS--SSB-TTT-PBPBTTTB-EEEETTT--EEEHHHHHHHHHH-SB-TTT--B--GGGEEEP-

InterPro domains:
  IPR001841 Zinc finger, RING-type [PF13639] (267-311)
  IPR001841 Zinc finger, RING-type [PS50089] (268-311)
  IPR001841 Zinc finger, RING-type [SM00184] (268-310)
  IPR013083 Zinc finger, RING/FYVE/PHD-type [G3DSA:3.30.40.10] (241-322)
  IPR017907 Zinc finger, RING-type, conserved site [PS00518] (288-297)
  IPR037381 E3 ubiquitin-protein ligase RFWD3 [PTHR16047] (221-323)

Foldseek 3Di:
DDLVVVCVVVVCPPALVNLQSVLVVVLCVVLPPQKDWDKDWDDDPPDDPDTKIKIWIWGFDQFPNFTWIWIWIDTSVCLQWIWTKTWTDCPDPVVVLVCLVVVLVDPDVVPVPDDDSTDIPTDGDGGRDRQSHNVSVVVVVVVVSVVVNVVCVVCVVVSVVVPPPDVPPDDDDVVVSVVVVVVVVVVVVVVVVVVVVVVVVVVVVVVVVVVVVVVVVVVVVVVVVVVVVVVVVVVVVVVVVVVVVVVVVVVVVVVVVVVVPPPDPQAFPQVRHGADPPQFWWKAQQVPRDIHGPVRVVVCVVVPQADPPPGHGDDPVRIGTDD

Radius of gyration: 49.31 Å; chains: 1; bounding box: 77×50×140 Å